Protein AF-A0A7S2L7N7-F1 (afdb_monomer)

Radius of gyration: 21.68 Å; Cα contacts (8 Å, |Δi|>4): 472; chains: 1; bounding box: 51×44×59 Å

Nearest PDB structures (foldseek):
  9gnb-assembly1_B  TM=9.227E-01  e=2.118E-04  synthetic construct
  7p3i-assembly1_B  TM=9.244E-01  e=2.007E-04  synthetic construct
  5y4e-assembly1_A  TM=9.187E-01  e=8.504E-04  Homo sapiens
  1oy3-assembly1_D  TM=7.770E-01  e=1.172E-03  Mus musculus
  2y1l-assembly1_F  TM=4.907E-01  e=1.536E-04  synthetic construct

Organism: NCBI:txid1333877

Mean predicted aligned error: 5.41 Å

Solvent-accessible surface area (backbone atoms only — not comparable to full-atom values): 13594 Å² total; per-residue (Å²): 135,90,62,39,23,33,28,21,36,39,31,40,33,35,36,30,67,54,71,97,66,58,65,67,61,55,53,46,31,71,67,40,57,51,37,50,32,45,15,49,23,52,28,36,35,73,68,50,69,40,88,52,57,39,89,46,52,39,72,53,58,98,56,50,45,78,77,46,77,47,68,63,80,58,84,93,56,42,40,36,37,38,33,33,37,49,36,34,37,34,80,40,96,45,48,68,61,30,53,48,47,32,50,40,45,63,76,40,40,71,63,37,47,56,47,26,34,53,44,36,38,59,73,32,64,94,79,45,79,53,43,55,79,44,69,45,71,66,86,30,41,43,38,66,33,44,58,54,51,50,40,49,49,38,31,53,21,16,56,68,46,34,49,68,58,36,56,51,43,50,75,72,65,46,62,60,65,45,60,43,42,62,88,66,41,60,82,61,80,50,56,74,67,60,36,41,46,37,25,68,33,31,35,27,22,49,40,39,4,22,58,66,57,24,60,65,22,36,51,56,39,49,77,66,67,35,66,68,79,49,56,27,76,87,65,50,27,30,59,63,40,16,60,71,40,94,87,48,17,68,63,45,40,54,53,64,72,70,114

pLDDT: mean 91.45, std 8.08, range [35.56, 98.62]

Structure (mmCIF, N/CA/C/O backbone):
data_AF-A0A7S2L7N7-F1
#
_entry.id   AF-A0A7S2L7N7-F1
#
loop_
_atom_site.group_PDB
_atom_site.id
_atom_site.type_symbol
_atom_site.label_atom_id
_atom_site.label_alt_id
_atom_site.label_comp_id
_atom_site.label_asym_id
_atom_site.label_entity_id
_atom_site.label_seq_id
_atom_site.pdbx_PDB_ins_code
_atom_site.Cartn_x
_atom_site.Cartn_y
_atom_site.Cartn_z
_atom_site.occupancy
_atom_site.B_iso_or_equiv
_atom_site.auth_seq_id
_atom_site.auth_comp_id
_atom_site.auth_asym_id
_atom_site.auth_atom_id
_atom_site.pdbx_PDB_model_num
ATOM 1 N N . ARG A 1 1 ? -6.627 20.362 5.518 1.00 35.56 1 ARG A N 1
ATOM 2 C CA . ARG A 1 1 ? -7.684 19.865 4.604 1.00 35.56 1 ARG A CA 1
ATOM 3 C C . ARG A 1 1 ? -7.009 18.875 3.670 1.00 35.56 1 ARG A C 1
ATOM 5 O O . ARG A 1 1 ? -6.308 19.323 2.772 1.00 35.56 1 ARG A O 1
ATOM 12 N N . GLY A 1 2 ? -7.098 17.583 3.995 1.00 47.00 2 GLY A N 1
ATOM 13 C CA . GLY A 1 2 ? -6.484 16.498 3.226 1.00 47.00 2 GLY A CA 1
ATOM 14 C C . GLY A 1 2 ? -7.140 16.408 1.857 1.00 47.00 2 GLY A C 1
ATOM 15 O O . GLY A 1 2 ? -8.364 16.331 1.756 1.00 47.00 2 GLY A O 1
ATOM 16 N N . GLY A 1 3 ? -6.337 16.567 0.812 1.00 61.28 3 GLY A N 1
ATOM 17 C CA . GLY A 1 3 ? -6.750 16.285 -0.553 1.00 61.28 3 GLY A CA 1
ATOM 18 C C . GLY A 1 3 ? -6.370 14.849 -0.872 1.00 61.28 3 GLY A C 1
ATOM 19 O O . GLY A 1 3 ? -5.290 14.413 -0.484 1.00 61.28 3 GLY A O 1
ATOM 20 N N . PHE A 1 4 ? -7.243 14.145 -1.590 1.00 75.81 4 PHE A N 1
ATOM 21 C CA . PHE A 1 4 ? -6.934 12.842 -2.171 1.00 75.81 4 PHE A CA 1
ATOM 22 C C . PHE A 1 4 ? -5.556 12.873 -2.837 1.00 75.81 4 PHE A C 1
ATOM 24 O O . PHE A 1 4 ? -5.261 13.799 -3.595 1.00 75.81 4 PHE A O 1
ATOM 31 N N . HIS A 1 5 ? -4.734 11.861 -2.586 1.00 84.81 5 HIS A N 1
ATOM 32 C CA . HIS A 1 5 ? -3.455 11.681 -3.261 1.00 84.81 5 HIS A CA 1
ATOM 33 C C . HIS A 1 5 ? -3.322 10.229 -3.726 1.00 84.81 5 HIS A C 1
ATOM 35 O O . HIS A 1 5 ? -3.410 9.319 -2.902 1.00 84.81 5 HIS A O 1
ATOM 41 N N . PRO A 1 6 ? -3.097 9.969 -5.026 1.00 92.31 6 PRO A N 1
ATOM 42 C CA . PRO A 1 6 ? -2.756 8.630 -5.472 1.00 92.31 6 PRO A CA 1
ATOM 43 C C . PRO A 1 6 ? -1.527 8.078 -4.742 1.00 92.31 6 PRO A C 1
ATOM 45 O O . PRO A 1 6 ? -0.515 8.773 -4.600 1.00 92.31 6 PRO A O 1
ATOM 48 N N . LEU A 1 7 ? -1.621 6.823 -4.320 1.00 92.81 7 LEU A N 1
ATOM 49 C CA . LEU A 1 7 ? -0.555 6.062 -3.673 1.00 92.81 7 LEU A CA 1
ATOM 50 C C . LEU A 1 7 ? -0.312 4.784 -4.476 1.00 92.81 7 LEU A C 1
ATOM 52 O O . LEU A 1 7 ? -1.269 4.097 -4.823 1.00 92.81 7 LEU A O 1
ATOM 56 N N . GLY A 1 8 ? 0.935 4.481 -4.815 1.00 92.75 8 GLY A N 1
ATOM 57 C CA . GLY A 1 8 ? 1.276 3.366 -5.692 1.00 92.75 8 GLY A CA 1
ATOM 58 C C . GLY A 1 8 ? 2.316 2.437 -5.091 1.00 92.75 8 GLY A C 1
ATOM 59 O O . GLY A 1 8 ? 3.329 2.896 -4.567 1.00 92.75 8 GLY A O 1
ATOM 60 N N . VAL A 1 9 ? 2.064 1.134 -5.218 1.00 93.81 9 VAL A N 1
ATOM 61 C CA . VAL A 1 9 ? 3.016 0.047 -4.964 1.00 93.81 9 VAL A CA 1
ATOM 62 C C . VAL A 1 9 ? 3.339 -0.593 -6.312 1.00 93.81 9 VAL A C 1
ATOM 64 O O . VAL A 1 9 ? 2.568 -1.396 -6.845 1.00 93.81 9 VAL A O 1
ATOM 67 N N . LEU A 1 10 ? 4.457 -0.182 -6.913 1.00 95.69 10 LEU A N 1
ATOM 68 C CA . LEU A 1 10 ? 4.875 -0.624 -8.243 1.00 95.69 10 LEU A CA 1
ATOM 69 C C . LEU A 1 10 ? 5.925 -1.728 -8.130 1.00 95.69 10 LEU A C 1
ATOM 71 O O . LEU A 1 10 ? 7.089 -1.464 -7.845 1.00 95.69 10 LEU A O 1
ATOM 75 N N . CYS A 1 11 ? 5.518 -2.965 -8.408 1.00 96.38 11 CYS A N 1
ATOM 76 C CA . CYS A 1 11 ? 6.422 -4.107 -8.492 1.00 96.38 11 CYS A CA 1
ATOM 77 C C . CYS A 1 11 ? 6.746 -4.413 -9.958 1.00 96.38 11 CYS A C 1
ATOM 79 O O . CYS A 1 11 ? 5.843 -4.641 -10.767 1.00 96.38 11 CYS A O 1
ATOM 81 N N . ILE A 1 12 ? 8.029 -4.438 -10.299 1.00 97.88 12 ILE A N 1
ATOM 82 C CA . ILE A 1 12 ? 8.528 -4.603 -11.664 1.00 97.88 12 ILE A CA 1
ATOM 83 C C . ILE A 1 12 ? 9.349 -5.882 -11.728 1.00 97.88 12 ILE A C 1
ATOM 85 O O . ILE A 1 12 ? 10.202 -6.124 -10.876 1.00 97.88 12 ILE A O 1
ATOM 89 N N . LYS A 1 13 ? 9.121 -6.678 -12.774 1.00 98.31 13 LYS A N 1
ATOM 90 C CA . LYS A 1 13 ? 9.971 -7.817 -13.108 1.00 98.31 13 LYS A CA 1
ATOM 91 C C . LYS A 1 13 ? 10.864 -7.460 -14.282 1.00 98.31 13 LYS A C 1
ATOM 93 O O . LYS A 1 13 ? 10.377 -7.072 -15.344 1.00 98.31 13 LYS A O 1
ATOM 98 N N . ALA A 1 14 ? 12.165 -7.630 -14.117 1.00 97.62 14 ALA A N 1
ATOM 99 C CA . ALA A 1 14 ? 13.157 -7.373 -15.148 1.00 97.62 14 ALA A CA 1
ATOM 100 C C . ALA A 1 14 ? 14.084 -8.571 -15.340 1.00 97.62 14 ALA A C 1
ATOM 102 O O . ALA A 1 14 ? 14.224 -9.426 -14.463 1.00 97.62 14 ALA A O 1
ATOM 103 N N . ARG A 1 15 ? 14.744 -8.611 -16.495 1.00 95.75 15 ARG A N 1
ATOM 104 C CA . ARG A 1 15 ? 15.864 -9.512 -16.749 1.00 95.75 15 ARG A CA 1
ATOM 105 C C . ARG A 1 15 ? 17.034 -8.792 -17.399 1.00 95.75 15 ARG A C 1
ATOM 107 O O . ARG A 1 15 ? 16.849 -7.839 -18.155 1.00 95.75 15 ARG A O 1
ATOM 114 N N . LEU A 1 16 ? 18.223 -9.317 -17.153 1.00 93.88 16 LEU A N 1
ATOM 115 C CA . LEU A 1 16 ? 19.484 -8.869 -17.725 1.00 93.88 16 LEU A CA 1
ATOM 116 C C . LEU A 1 16 ? 20.294 -10.111 -18.120 1.00 93.88 16 LEU A C 1
ATOM 118 O O . LEU A 1 16 ? 20.273 -11.102 -17.379 1.00 93.88 16 LEU A O 1
ATOM 122 N N . PRO A 1 17 ? 21.011 -10.099 -19.255 1.00 90.81 17 PRO A N 1
ATOM 123 C CA . PRO A 1 17 ? 22.003 -11.126 -19.527 1.00 90.81 17 PRO A CA 1
ATOM 124 C C . PRO A 1 17 ? 22.993 -11.240 -18.360 1.00 90.81 17 PRO A C 1
ATOM 126 O O . PRO A 1 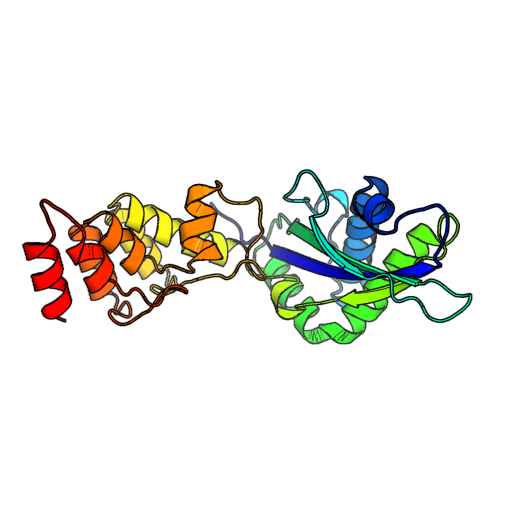17 ? 23.358 -10.251 -17.721 1.00 90.81 17 PRO A O 1
ATOM 129 N N . GLY A 1 18 ? 23.423 -12.457 -18.064 1.00 79.69 18 GLY A N 1
ATOM 130 C CA . GLY A 1 18 ? 24.486 -12.718 -17.106 1.00 79.69 18 GLY A CA 1
ATOM 131 C C . GLY A 1 18 ? 25.794 -12.069 -17.552 1.00 79.69 18 GLY A C 1
ATOM 132 O O . GLY A 1 18 ? 26.052 -11.899 -18.744 1.00 79.69 18 GLY A O 1
ATOM 133 N N . GLY A 1 19 ? 26.616 -11.677 -16.585 1.00 80.12 19 GLY A N 1
ATOM 134 C CA . GLY A 1 19 ? 27.851 -10.947 -16.833 1.00 80.12 19 GLY A CA 1
ATOM 135 C C . GLY A 1 19 ? 28.427 -10.384 -15.540 1.00 80.12 19 GLY A C 1
ATOM 136 O O . GLY A 1 19 ? 28.133 -10.878 -14.456 1.00 80.12 19 GLY A O 1
ATOM 137 N N . THR A 1 20 ? 29.246 -9.342 -15.652 1.00 76.88 20 THR A N 1
ATOM 138 C CA . THR A 1 20 ? 29.914 -8.708 -14.503 1.00 76.88 20 THR A CA 1
ATOM 139 C C . THR A 1 20 ? 28.997 -7.822 -13.660 1.00 76.88 20 THR A C 1
ATOM 141 O O . THR A 1 20 ? 29.326 -7.532 -12.515 1.00 76.88 20 THR A O 1
ATOM 144 N N . LEU A 1 21 ? 27.870 -7.372 -14.216 1.00 85.44 21 LEU A N 1
ATOM 145 C CA . LEU A 1 21 ? 26.933 -6.467 -13.553 1.00 85.44 21 LEU A CA 1
ATOM 146 C C . LEU A 1 21 ? 25.765 -7.249 -12.964 1.00 85.44 21 LEU A C 1
ATOM 148 O O . LEU A 1 21 ? 25.078 -7.972 -13.687 1.00 85.44 21 LEU A O 1
ATOM 152 N N . ALA A 1 22 ? 25.512 -7.057 -11.672 1.00 92.00 22 ALA A N 1
ATOM 153 C CA . ALA A 1 22 ? 24.350 -7.627 -11.011 1.00 92.00 22 ALA A CA 1
ATOM 154 C C . ALA A 1 22 ? 23.104 -6.770 -11.296 1.00 92.00 22 ALA A C 1
ATOM 156 O O . ALA A 1 22 ? 23.116 -5.554 -11.091 1.00 92.00 22 ALA A O 1
ATOM 157 N N . ILE A 1 23 ? 22.012 -7.391 -11.751 1.00 94.62 23 ILE A N 1
ATOM 158 C CA . ILE A 1 23 ? 20.757 -6.674 -12.056 1.00 94.62 23 ILE A CA 1
ATOM 159 C C . ILE A 1 23 ? 20.194 -5.932 -10.832 1.00 94.62 23 ILE A C 1
ATOM 161 O O . ILE A 1 23 ? 19.655 -4.838 -10.974 1.00 94.62 23 ILE A O 1
ATOM 165 N N . GLU A 1 24 ? 20.378 -6.482 -9.630 1.00 95.19 24 GLU A N 1
ATOM 166 C CA . GLU A 1 24 ? 19.942 -5.863 -8.373 1.00 95.19 24 GLU A CA 1
ATOM 167 C C . GLU A 1 24 ? 20.670 -4.541 -8.088 1.00 95.19 24 GLU A C 1
ATOM 169 O O . GLU A 1 24 ? 20.065 -3.600 -7.581 1.00 95.19 24 GLU A O 1
ATOM 174 N N . GLN A 1 25 ? 21.946 -4.423 -8.477 1.00 94.19 25 GLN A N 1
ATOM 175 C CA . GLN A 1 25 ? 22.718 -3.187 -8.320 1.00 94.19 25 GLN A CA 1
ATOM 176 C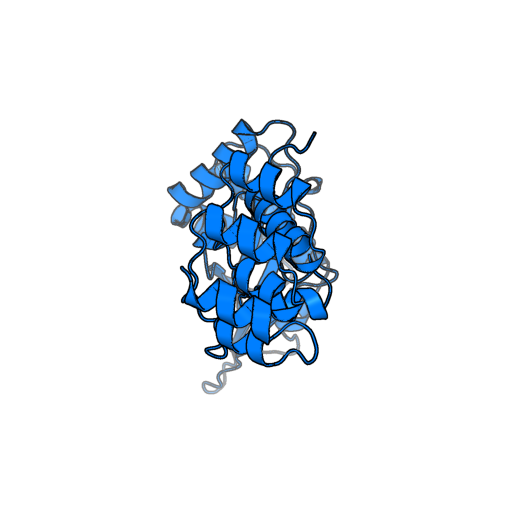 C . GLN A 1 25 ? 22.218 -2.107 -9.281 1.00 94.19 25 GLN A C 1
ATOM 178 O O . GLN A 1 25 ? 22.126 -0.939 -8.909 1.00 94.19 25 GLN A O 1
ATOM 183 N N . ILE A 1 26 ? 21.849 -2.500 -10.504 1.00 94.38 26 ILE A N 1
ATOM 184 C CA . ILE A 1 26 ? 21.228 -1.594 -11.478 1.00 94.38 26 ILE A CA 1
ATOM 185 C C . ILE A 1 26 ? 19.860 -1.132 -10.964 1.00 94.38 26 ILE A C 1
ATOM 187 O O . ILE A 1 26 ? 19.555 0.056 -11.038 1.00 94.38 26 ILE A O 1
ATOM 191 N N . ALA A 1 27 ? 19.056 -2.048 -10.416 1.00 95.75 27 ALA A N 1
ATOM 192 C CA . ALA A 1 27 ? 17.733 -1.742 -9.876 1.00 95.75 27 ALA A CA 1
ATOM 193 C C . ALA A 1 27 ? 17.782 -0.785 -8.671 1.00 95.75 27 ALA A C 1
ATOM 195 O O . ALA A 1 27 ? 16.949 0.114 -8.585 1.00 95.75 27 ALA A O 1
ATOM 196 N N . ARG A 1 28 ? 18.774 -0.920 -7.779 1.00 95.56 28 ARG A N 1
ATOM 197 C CA . ARG A 1 28 ? 18.966 -0.021 -6.623 1.00 95.56 28 ARG A CA 1
ATOM 198 C C . ARG A 1 28 ? 19.497 1.369 -6.987 1.00 95.56 28 ARG A C 1
ATOM 200 O O . ARG A 1 28 ? 19.370 2.292 -6.188 1.00 95.56 28 ARG A O 1
ATOM 207 N N . GLY A 1 29 ? 20.090 1.536 -8.169 1.00 93.38 29 GLY A N 1
ATOM 208 C CA . GLY A 1 29 ? 20.744 2.784 -8.561 1.00 93.38 29 GLY A CA 1
ATOM 209 C C . GLY A 1 29 ? 19.788 3.975 -8.720 1.00 93.38 29 GLY A C 1
ATOM 210 O O . GLY A 1 29 ? 18.664 3.836 -9.199 1.00 93.38 29 GLY A O 1
ATOM 211 N N . GLU A 1 30 ? 20.271 5.185 -8.418 1.00 93.44 30 GLU A N 1
ATOM 212 C CA . GLU A 1 30 ? 19.507 6.443 -8.560 1.00 93.44 30 GLU A CA 1
ATOM 213 C C . GLU A 1 30 ? 18.921 6.648 -9.962 1.00 93.44 30 GLU A C 1
ATOM 215 O O . GLU A 1 30 ? 17.808 7.152 -10.125 1.00 93.44 30 GLU A O 1
ATOM 220 N N . TYR A 1 31 ? 19.648 6.211 -10.994 1.00 95.12 31 TYR A N 1
ATOM 221 C CA . TYR A 1 31 ? 19.173 6.310 -12.369 1.00 95.12 31 TYR A CA 1
ATOM 222 C C . TYR A 1 31 ? 17.906 5.474 -12.612 1.00 95.12 31 TYR A C 1
ATOM 224 O O . TYR A 1 31 ? 17.035 5.906 -13.364 1.00 95.12 31 TYR A O 1
ATOM 232 N N . MET A 1 32 ? 17.749 4.326 -11.937 1.00 96.06 32 MET A N 1
ATOM 233 C CA . MET A 1 32 ? 16.529 3.517 -12.012 1.00 96.06 32 MET A CA 1
ATOM 234 C C . MET A 1 32 ? 15.326 4.265 -11.446 1.00 96.06 32 MET A C 1
ATOM 236 O O . MET A 1 32 ? 14.282 4.305 -12.091 1.00 96.06 32 MET A O 1
ATOM 240 N N . LYS A 1 33 ? 15.475 4.920 -10.290 1.00 95.44 33 LYS A N 1
ATOM 241 C CA . LYS A 1 33 ? 14.399 5.719 -9.683 1.00 95.44 33 LYS A CA 1
ATOM 242 C C . LYS A 1 33 ? 13.934 6.826 -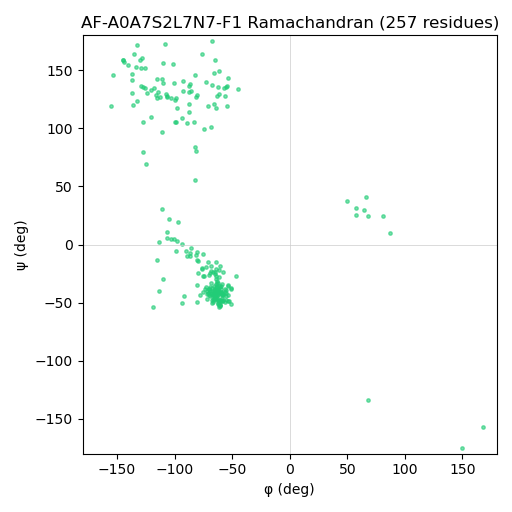10.623 1.00 95.44 33 LYS A C 1
ATOM 244 O O . LYS A 1 33 ? 12.738 6.967 -10.873 1.00 95.44 33 LYS A O 1
ATOM 249 N N . TRP A 1 34 ? 14.884 7.575 -11.186 1.00 96.31 34 TRP A N 1
ATOM 250 C CA . TRP A 1 34 ? 14.585 8.612 -12.172 1.00 96.31 34 TRP A CA 1
ATOM 251 C C . TRP A 1 34 ? 13.879 8.031 -13.405 1.00 96.31 34 TRP A C 1
ATOM 253 O O . TRP A 1 34 ? 12.837 8.542 -13.814 1.00 96.31 34 TRP A O 1
ATOM 263 N N . ALA A 1 35 ? 14.393 6.928 -13.956 1.00 97.56 35 ALA A N 1
ATOM 264 C CA . ALA A 1 35 ? 13.836 6.293 -15.146 1.00 97.56 35 ALA A CA 1
ATOM 265 C C . ALA A 1 35 ? 12.402 5.780 -14.922 1.00 97.56 35 ALA A C 1
ATOM 267 O O . ALA A 1 35 ? 11.553 5.950 -15.798 1.00 97.56 35 ALA A O 1
ATOM 268 N N . ILE A 1 36 ? 12.109 5.208 -13.746 1.00 98.00 36 ILE A N 1
ATOM 269 C CA . ILE A 1 36 ? 10.757 4.782 -13.345 1.00 98.00 36 ILE A CA 1
ATOM 270 C C . ILE A 1 36 ? 9.811 5.979 -13.314 1.00 98.00 36 ILE A C 1
ATOM 272 O O . ILE A 1 36 ? 8.721 5.924 -13.884 1.00 98.00 36 ILE A O 1
ATOM 276 N N . VAL A 1 37 ? 10.229 7.070 -12.677 1.00 97.75 37 VAL A N 1
ATOM 277 C CA . VAL A 1 37 ? 9.418 8.280 -12.524 1.00 97.75 37 VAL A CA 1
ATOM 278 C C . VAL A 1 37 ? 9.129 8.946 -13.876 1.00 97.75 37 VAL A C 1
ATOM 280 O O . VAL A 1 37 ? 7.989 9.341 -14.132 1.00 97.75 37 VAL A O 1
ATOM 283 N N . GLU A 1 38 ? 10.107 9.007 -14.783 1.00 98.19 38 GLU A N 1
ATOM 284 C CA . GLU A 1 38 ? 9.876 9.475 -16.156 1.00 98.19 38 GLU A CA 1
ATOM 285 C C . GLU A 1 38 ? 8.935 8.544 -16.932 1.00 98.19 38 GLU A C 1
ATOM 287 O O . GLU A 1 38 ? 7.980 9.007 -17.558 1.00 98.19 38 GLU A O 1
ATOM 292 N N . ALA A 1 39 ? 9.142 7.226 -16.855 1.00 98.38 39 ALA A N 1
ATOM 293 C CA . ALA A 1 39 ? 8.291 6.255 -17.537 1.00 98.38 39 ALA A CA 1
ATOM 294 C C . ALA A 1 39 ? 6.834 6.305 -17.038 1.00 98.38 39 ALA A C 1
ATOM 296 O O . ALA A 1 39 ? 5.909 6.241 -17.853 1.00 98.38 39 ALA A O 1
ATOM 297 N N . LEU A 1 40 ? 6.610 6.472 -15.729 1.00 98.19 40 LEU A N 1
ATOM 298 C CA . LEU A 1 40 ? 5.279 6.669 -15.143 1.00 98.19 40 LEU A CA 1
ATOM 299 C C . LEU A 1 40 ? 4.619 7.949 -15.670 1.00 98.19 40 LEU A C 1
ATOM 301 O O . LEU A 1 40 ? 3.501 7.899 -16.179 1.00 98.19 40 LEU A O 1
ATOM 305 N N . SER A 1 41 ? 5.325 9.079 -15.590 1.00 97.81 41 SER A N 1
ATOM 306 C CA . SER A 1 41 ? 4.878 10.394 -16.074 1.00 97.81 41 SER A CA 1
ATOM 307 C C . SER A 1 41 ? 4.428 10.346 -17.541 1.00 97.81 41 SER A C 1
ATOM 309 O O . SER A 1 41 ? 3.317 10.771 -17.884 1.00 97.81 41 SER A O 1
ATOM 311 N N . GLU A 1 42 ? 5.244 9.744 -18.409 1.00 98.19 42 GLU A N 1
ATOM 312 C CA . GLU A 1 42 ? 4.911 9.574 -19.820 1.00 98.19 42 GLU A CA 1
ATOM 313 C C . GLU A 1 42 ? 3.695 8.656 -20.041 1.00 98.19 42 GLU A C 1
ATOM 315 O O . GLU A 1 42 ? 2.817 8.979 -20.850 1.00 98.19 42 GLU A O 1
ATOM 320 N N . SER A 1 43 ? 3.619 7.540 -19.310 1.00 98.25 43 SER A N 1
ATOM 321 C CA . SER A 1 43 ? 2.544 6.546 -19.452 1.00 98.25 43 SER A CA 1
ATOM 322 C C . SER A 1 43 ? 1.202 7.087 -18.960 1.00 98.25 43 SER A C 1
ATOM 324 O O . SER A 1 43 ? 0.181 6.919 -19.630 1.00 98.25 43 SER A O 1
ATOM 326 N N . PHE A 1 44 ? 1.184 7.831 -17.849 1.00 97.25 44 PHE A N 1
ATOM 327 C CA . PHE A 1 44 ? -0.013 8.535 -17.381 1.00 97.25 44 PHE A CA 1
ATOM 328 C C . PHE A 1 44 ? -0.532 9.519 -18.435 1.00 97.25 44 PHE A C 1
ATOM 330 O O . PHE A 1 44 ? -1.732 9.553 -18.723 1.00 97.25 44 PHE A O 1
ATOM 337 N N . MET A 1 45 ? 0.364 10.261 -19.090 1.00 97.25 45 MET A N 1
ATOM 338 C CA . MET A 1 45 ? -0.033 11.192 -20.142 1.00 97.25 45 MET A CA 1
ATOM 339 C C . MET A 1 45 ? -0.545 10.472 -21.400 1.00 97.25 45 MET A C 1
ATOM 341 O O . MET A 1 45 ? -1.557 10.878 -21.977 1.00 97.25 45 MET A O 1
ATOM 345 N N . ARG A 1 46 ? 0.128 9.412 -21.863 1.00 97.94 46 ARG A N 1
ATOM 346 C CA . ARG A 1 46 ? -0.249 8.724 -23.110 1.00 97.94 46 ARG A CA 1
ATOM 347 C C . ARG A 1 46 ? -1.485 7.850 -22.959 1.00 97.94 46 ARG A C 1
ATOM 349 O O . ARG A 1 46 ? -2.326 7.880 -23.861 1.00 97.94 46 ARG A O 1
ATOM 356 N N . ILE A 1 47 ? -1.605 7.129 -21.850 1.00 97.81 47 ILE A N 1
ATOM 357 C CA . ILE A 1 47 ? -2.657 6.133 -21.627 1.00 97.81 47 ILE A CA 1
ATOM 358 C C . ILE A 1 47 ? -3.845 6.748 -20.893 1.00 97.81 47 ILE A C 1
ATOM 360 O O . ILE A 1 47 ? -4.968 6.677 -21.382 1.00 97.81 47 ILE A O 1
ATOM 364 N N . CYS A 1 48 ? -3.605 7.442 -19.778 1.00 95.25 48 CYS A N 1
ATOM 365 C CA . CYS A 1 48 ? -4.685 8.018 -18.967 1.00 95.25 48 CYS A CA 1
ATOM 366 C C . CYS A 1 48 ? -5.114 9.416 -19.430 1.00 95.25 48 CYS A C 1
ATOM 368 O O . CYS A 1 48 ? -6.117 9.932 -18.947 1.00 95.25 48 CYS A O 1
ATOM 370 N N . LYS A 1 49 ? -4.358 10.045 -20.345 1.00 96.31 49 LYS A N 1
ATOM 371 C CA . LYS A 1 49 ? -4.560 11.435 -20.800 1.00 96.31 49 LYS A CA 1
ATOM 372 C C . LYS A 1 49 ? -4.515 12.461 -19.663 1.00 96.31 49 LYS A C 1
ATOM 374 O O . LYS A 1 49 ? -5.067 13.552 -19.789 1.00 96.31 49 LYS A O 1
ATOM 379 N N . ILE A 1 50 ? -3.822 12.128 -18.573 1.00 94.50 50 ILE A N 1
ATOM 380 C CA . ILE A 1 50 ? -3.668 12.983 -17.396 1.00 94.50 50 ILE A CA 1
ATOM 381 C C . ILE A 1 50 ? -2.199 13.355 -17.261 1.00 94.50 50 ILE A C 1
ATOM 383 O O . ILE A 1 50 ? -1.315 12.502 -17.225 1.00 94.50 50 ILE A O 1
ATOM 387 N N . ARG A 1 51 ? -1.938 14.660 -17.188 1.00 94.44 51 ARG A N 1
ATOM 388 C CA . ARG A 1 51 ? -0.583 15.183 -17.062 1.00 94.44 51 ARG A CA 1
ATOM 389 C C . ARG A 1 51 ? -0.138 15.146 -15.603 1.00 94.44 51 ARG A C 1
ATOM 391 O O . ARG A 1 51 ? -0.520 16.013 -14.824 1.00 94.44 51 ARG A O 1
ATOM 398 N N . VAL A 1 52 ? 0.740 14.205 -15.284 1.00 94.44 52 VAL A N 1
ATOM 399 C CA . VAL A 1 52 ? 1.522 14.175 -14.041 1.00 94.44 52 VAL A CA 1
ATOM 400 C C . VAL A 1 52 ? 2.957 14.532 -14.406 1.00 94.44 52 VAL A C 1
ATOM 402 O O . VAL A 1 52 ? 3.478 13.980 -15.368 1.00 94.44 52 VAL A O 1
ATOM 405 N N . LYS A 1 53 ? 3.596 15.491 -13.725 1.00 94.94 53 LYS A N 1
ATOM 406 C CA . LYS A 1 53 ? 5.017 15.770 -13.993 1.00 94.94 53 LYS A CA 1
ATOM 407 C C . LYS A 1 53 ? 5.862 14.767 -13.221 1.00 94.94 53 LYS A C 1
ATOM 409 O O . LYS A 1 53 ? 5.542 14.455 -12.083 1.00 94.94 53 LYS A O 1
ATOM 414 N N . SER A 1 54 ? 6.994 14.371 -13.786 1.00 95.62 54 SER A N 1
ATOM 415 C CA . SER A 1 54 ? 7.930 13.426 -13.170 1.00 95.62 54 SER A CA 1
ATOM 416 C C . SER A 1 54 ? 8.336 13.878 -11.753 1.00 95.62 54 SER A C 1
ATOM 418 O O . SER A 1 54 ? 8.213 13.121 -10.803 1.00 95.62 54 SER A O 1
ATOM 420 N N . ARG A 1 55 ? 8.638 15.171 -11.552 1.00 94.94 55 ARG A N 1
ATOM 421 C CA . ARG A 1 55 ? 8.923 15.754 -10.217 1.00 94.94 55 ARG A CA 1
ATOM 422 C C . ARG A 1 55 ? 7.790 15.669 -9.182 1.00 94.94 55 ARG A C 1
ATOM 424 O O . ARG A 1 55 ? 8.049 15.890 -8.006 1.00 94.94 55 ARG A O 1
ATOM 431 N N . ASP A 1 56 ? 6.554 15.444 -9.622 1.00 94.25 56 ASP A N 1
ATOM 432 C CA . ASP A 1 56 ? 5.395 15.323 -8.737 1.00 94.25 56 ASP A CA 1
ATOM 433 C C . ASP A 1 56 ? 5.204 13.854 -8.300 1.00 94.25 56 ASP A C 1
ATOM 435 O O . ASP A 1 56 ? 4.423 13.580 -7.401 1.00 94.25 56 ASP A O 1
ATOM 439 N N . ILE A 1 57 ? 5.920 12.892 -8.891 1.00 95.88 57 ILE A N 1
ATOM 440 C CA . ILE A 1 57 ? 5.906 11.491 -8.459 1.00 95.88 57 ILE A CA 1
ATOM 441 C C . ILE A 1 57 ? 6.991 11.323 -7.397 1.00 95.88 57 ILE A C 1
ATOM 443 O O . ILE A 1 57 ? 8.184 11.312 -7.698 1.00 95.88 57 ILE A O 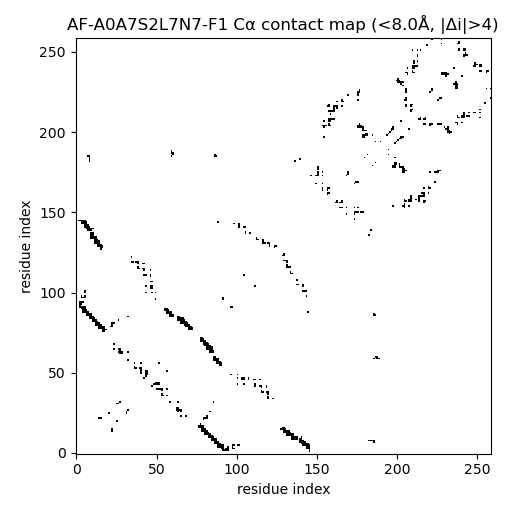1
ATOM 447 N N . LEU A 1 58 ? 6.568 11.232 -6.140 1.00 93.88 58 LEU A N 1
ATOM 448 C CA . LEU A 1 58 ? 7.464 11.232 -4.990 1.00 93.88 58 LEU A CA 1
ATOM 449 C C . LEU A 1 58 ? 7.716 9.800 -4.530 1.00 93.88 58 LEU A C 1
ATOM 451 O O . LEU A 1 58 ? 6.780 9.122 -4.107 1.00 93.88 58 LEU A O 1
ATOM 455 N N . PHE A 1 59 ? 8.972 9.367 -4.601 1.00 93.56 59 PHE A N 1
ATOM 456 C CA . PHE A 1 59 ? 9.407 8.076 -4.080 1.00 93.56 59 PHE A CA 1
ATOM 457 C C . PHE A 1 59 ? 9.315 8.059 -2.546 1.00 93.56 59 PHE A C 1
ATOM 459 O O . PHE A 1 59 ? 9.647 9.051 -1.898 1.00 93.56 59 PHE A O 1
ATOM 466 N N . LEU A 1 60 ? 8.818 6.959 -1.980 1.00 90.69 60 LEU A N 1
ATOM 467 C CA . LEU A 1 60 ? 8.523 6.823 -0.548 1.00 90.69 60 LEU A CA 1
ATOM 468 C C . LEU A 1 60 ? 9.593 6.058 0.236 1.00 90.69 60 LEU A C 1
ATOM 470 O O . LEU A 1 60 ? 9.393 5.809 1.417 1.00 90.69 60 LEU A O 1
ATOM 474 N N . ALA A 1 61 ? 10.708 5.687 -0.390 1.00 85.44 61 ALA A N 1
ATOM 475 C CA . ALA A 1 61 ? 11.805 4.978 0.260 1.00 85.44 61 ALA A CA 1
ATOM 476 C C . ALA A 1 61 ? 13.163 5.580 -0.123 1.00 85.44 61 ALA A C 1
ATOM 478 O O . ALA A 1 61 ? 13.282 6.311 -1.108 1.00 85.44 61 ALA A O 1
ATOM 479 N N . ASP A 1 62 ? 14.201 5.243 0.638 1.00 83.31 62 ASP A N 1
ATOM 480 C CA . ASP A 1 62 ? 15.569 5.665 0.326 1.00 83.31 62 ASP A CA 1
ATOM 481 C C . ASP A 1 62 ? 16.166 4.872 -0.834 1.00 83.31 62 ASP A C 1
ATOM 483 O O . ASP A 1 62 ? 17.007 5.390 -1.557 1.00 83.31 62 ASP A O 1
ATOM 487 N N . GLU A 1 63 ? 15.721 3.637 -1.066 1.00 86.31 63 GLU A N 1
ATOM 488 C CA . GLU A 1 63 ? 16.163 2.769 -2.158 1.00 86.31 63 GLU A CA 1
ATOM 489 C C . GLU A 1 63 ? 15.008 1.929 -2.694 1.00 86.31 63 GLU A C 1
ATOM 491 O O . GLU A 1 63 ? 14.027 1.674 -1.999 1.00 86.31 63 GLU A O 1
ATOM 496 N N . VAL A 1 64 ? 15.152 1.471 -3.938 1.00 92.19 64 VAL A N 1
ATOM 497 C CA . VAL A 1 64 ? 14.288 0.431 -4.503 1.00 92.19 64 VAL A CA 1
ATOM 498 C C . VAL A 1 64 ? 14.452 -0.847 -3.679 1.00 92.19 64 VAL A C 1
ATOM 500 O O . VAL A 1 64 ? 15.571 -1.315 -3.459 1.00 92.19 64 VAL A O 1
ATOM 503 N N . GLU A 1 65 ? 13.339 -1.436 -3.250 1.00 93.38 65 GLU A N 1
ATOM 504 C CA . GLU A 1 65 ? 13.353 -2.697 -2.514 1.00 93.38 65 GLU A CA 1
ATOM 505 C C . GLU A 1 65 ? 13.484 -3.865 -3.499 1.00 93.38 65 GLU A C 1
ATOM 507 O O . GLU A 1 65 ? 12.718 -3.980 -4.455 1.00 93.38 65 GLU A O 1
ATOM 512 N N . ILE A 1 66 ? 14.462 -4.743 -3.277 1.00 95.81 66 ILE A N 1
ATOM 513 C CA . ILE A 1 66 ? 14.624 -5.970 -4.061 1.00 95.81 66 ILE A CA 1
ATOM 514 C C . ILE A 1 66 ? 13.781 -7.061 -3.408 1.00 95.81 66 ILE A C 1
ATOM 516 O O . ILE A 1 66 ? 13.992 -7.380 -2.241 1.00 95.81 66 ILE A O 1
ATOM 520 N N . LEU A 1 67 ? 12.837 -7.616 -4.165 1.00 94.69 67 LEU A N 1
ATOM 521 C CA . LEU A 1 67 ? 11.902 -8.636 -3.696 1.00 94.69 67 LEU A CA 1
ATOM 522 C C . LEU A 1 67 ? 12.433 -10.047 -3.944 1.00 94.69 67 LEU A C 1
ATOM 524 O O . LEU A 1 67 ? 12.325 -10.911 -3.079 1.00 94.69 67 LEU A O 1
ATOM 528 N N . ASP A 1 68 ? 12.985 -10.279 -5.134 1.00 96.56 68 ASP A N 1
ATOM 529 C CA . ASP A 1 68 ? 13.515 -11.579 -5.537 1.00 96.56 68 ASP A CA 1
ATOM 530 C C . ASP A 1 68 ? 14.612 -11.414 -6.594 1.00 96.56 68 ASP A C 1
ATOM 532 O O . ASP A 1 68 ? 14.553 -10.519 -7.447 1.00 96.56 68 ASP A O 1
ATOM 536 N N . VAL A 1 69 ? 15.607 -12.300 -6.554 1.00 95.62 69 VAL A N 1
ATOM 537 C CA . VAL A 1 69 ? 16.667 -12.395 -7.561 1.00 95.62 69 VAL A CA 1
ATOM 538 C C . VAL A 1 69 ? 16.895 -13.858 -7.897 1.00 95.62 69 VAL A C 1
ATOM 540 O O . VAL A 1 69 ? 17.285 -14.660 -7.052 1.00 95.62 69 VAL A O 1
ATOM 543 N N . GLN A 1 70 ? 16.707 -14.197 -9.170 1.00 93.31 70 GLN A N 1
ATOM 544 C CA . GLN A 1 70 ? 16.897 -15.554 -9.669 1.00 93.31 70 GLN A CA 1
ATOM 545 C C . GLN A 1 70 ? 17.963 -15.567 -10.754 1.00 93.31 70 GLN A C 1
ATOM 547 O O . GLN A 1 70 ? 17.924 -14.778 -11.699 1.00 93.31 70 GLN A O 1
ATOM 552 N N . MET A 1 71 ? 18.898 -16.507 -10.649 1.00 89.25 71 MET A N 1
ATOM 553 C CA . MET A 1 71 ? 19.962 -16.704 -11.634 1.00 89.25 71 MET A CA 1
ATOM 554 C C . MET A 1 71 ? 19.959 -18.153 -12.129 1.00 89.25 71 MET A C 1
ATOM 556 O O . MET A 1 71 ? 20.844 -18.932 -11.768 1.00 89.25 71 MET A O 1
ATOM 560 N N . PRO A 1 72 ? 18.938 -18.569 -12.902 1.00 85.25 72 PRO A N 1
ATOM 561 C CA . PRO A 1 72 ? 18.889 -19.924 -13.422 1.00 85.25 72 PRO A CA 1
ATOM 562 C C . PRO A 1 72 ? 20.079 -20.167 -14.355 1.00 85.25 72 PRO A C 1
ATOM 564 O O . PRO A 1 72 ? 20.322 -19.419 -15.304 1.00 85.25 72 PRO A O 1
ATOM 567 N N . PHE A 1 73 ? 20.815 -21.240 -14.085 1.00 77.06 73 PHE A N 1
ATOM 568 C CA . PHE A 1 73 ? 21.914 -21.684 -14.928 1.00 77.06 73 PHE A CA 1
ATOM 569 C C . PHE A 1 73 ? 21.377 -22.613 -16.023 1.00 77.06 73 PHE A C 1
ATOM 571 O O . PHE A 1 73 ? 20.898 -23.708 -15.723 1.00 77.06 73 PHE A O 1
ATOM 578 N N . LEU A 1 74 ? 21.451 -22.190 -17.291 1.00 64.62 74 LEU A N 1
ATOM 579 C CA . LEU A 1 74 ? 21.060 -23.009 -18.444 1.00 64.62 74 LEU A CA 1
ATOM 580 C C . LEU A 1 74 ? 22.195 -23.060 -19.481 1.00 64.62 74 LEU A C 1
ATOM 582 O O . LEU A 1 74 ? 22.189 -22.349 -20.485 1.00 64.62 74 LEU A O 1
ATOM 586 N N . GLY A 1 75 ? 23.190 -23.913 -19.230 1.00 71.75 75 GLY A N 1
ATOM 587 C CA . GLY A 1 75 ? 24.361 -24.040 -20.102 1.00 71.75 75 GLY A CA 1
ATOM 588 C C . GLY A 1 75 ? 25.246 -22.790 -20.061 1.00 71.75 75 GLY A C 1
ATOM 589 O O . GLY A 1 75 ? 25.542 -22.281 -18.987 1.00 71.75 75 GLY A O 1
ATOM 590 N N . GLU A 1 76 ? 25.680 -22.288 -21.220 1.00 69.12 76 GLU A N 1
ATOM 591 C CA . GLU A 1 76 ? 26.591 -21.130 -21.304 1.00 69.12 76 GLU A CA 1
ATOM 592 C C . GLU A 1 76 ? 25.891 -19.770 -21.128 1.00 69.12 76 GLU A C 1
ATOM 594 O O . GLU A 1 76 ? 26.548 -18.754 -20.901 1.00 69.12 76 GLU A O 1
ATOM 599 N N . HIS A 1 77 ? 24.558 -19.728 -21.214 1.00 66.12 77 HIS A N 1
ATOM 600 C CA . HIS A 1 77 ? 23.786 -18.496 -21.076 1.00 66.12 77 HIS A CA 1
ATOM 601 C C . HIS A 1 77 ? 23.222 -18.368 -19.665 1.00 66.12 77 HIS A C 1
ATOM 603 O O . HIS A 1 77 ? 22.237 -19.011 -19.302 1.00 66.12 77 HIS A O 1
ATOM 609 N N . VAL A 1 78 ? 23.828 -17.486 -18.876 1.00 81.81 78 VAL A N 1
ATOM 610 C CA . VAL A 1 78 ? 23.283 -17.079 -17.582 1.00 81.81 78 VAL A CA 1
ATOM 611 C C . VAL A 1 78 ? 22.306 -15.933 -17.823 1.00 81.81 78 VAL A C 1
ATOM 613 O O . VAL A 1 78 ? 22.626 -14.992 -18.544 1.00 81.81 78 VAL A O 1
ATOM 616 N N . TRP A 1 79 ? 21.115 -16.003 -17.236 1.00 89.69 79 TRP A N 1
ATOM 617 C CA . TRP A 1 79 ? 20.188 -14.874 -17.151 1.00 89.69 79 TRP A CA 1
ATOM 618 C C . TRP A 1 79 ? 20.005 -14.503 -15.690 1.00 89.69 79 TRP A C 1
ATOM 620 O O . TRP A 1 79 ? 19.939 -15.379 -14.833 1.00 89.69 79 TRP A O 1
ATOM 630 N N . GLN A 1 80 ? 19.894 -13.209 -15.425 1.00 93.69 80 GLN A N 1
ATOM 631 C CA . GLN A 1 80 ? 19.510 -12.694 -14.121 1.00 93.69 80 GLN A CA 1
ATOM 632 C C . GLN A 1 80 ? 18.085 -12.169 -14.228 1.00 93.69 80 GLN A C 1
ATOM 634 O O . GLN A 1 80 ? 17.794 -11.365 -15.114 1.00 93.69 80 GLN A O 1
ATOM 639 N N . PHE A 1 81 ? 17.211 -12.614 -13.337 1.00 96.06 81 PHE A N 1
ATOM 640 C CA . PHE A 1 81 ? 15.864 -12.093 -13.162 1.00 96.06 81 PHE A CA 1
ATOM 641 C C . PHE A 1 81 ? 15.811 -11.355 -11.835 1.00 96.06 81 PHE A C 1
ATOM 643 O O . PHE A 1 81 ? 16.372 -11.825 -10.849 1.00 96.06 81 PHE A O 1
ATOM 650 N N . CYS A 1 82 ? 15.140 -10.213 -11.820 1.00 97.38 82 CYS A N 1
ATOM 651 C CA . CYS A 1 82 ? 14.966 -9.414 -10.620 1.00 97.38 82 CYS A CA 1
ATOM 652 C C . CYS A 1 82 ? 13.532 -8.922 -10.537 1.00 97.38 82 CYS A C 1
ATOM 654 O O . CYS A 1 82 ? 12.996 -8.381 -11.509 1.00 97.38 82 CYS A O 1
ATOM 656 N N . GLU A 1 83 ? 12.931 -9.121 -9.375 1.00 97.94 83 GLU A N 1
ATOM 657 C CA . GLU A 1 83 ? 11.677 -8.505 -8.979 1.00 97.94 83 GLU A CA 1
ATOM 658 C C . GLU A 1 83 ? 12.006 -7.432 -7.953 1.00 97.94 83 GLU A C 1
ATOM 660 O O . GLU A 1 83 ? 12.710 -7.687 -6.975 1.00 97.94 83 GLU A O 1
ATOM 665 N N . PHE A 1 84 ? 11.539 -6.215 -8.192 1.00 96.81 84 PHE A N 1
ATOM 666 C CA . PHE A 1 84 ? 11.844 -5.084 -7.330 1.00 96.81 84 PHE A CA 1
ATOM 667 C C . PHE A 1 84 ? 10.666 -4.123 -7.239 1.00 96.81 84 PHE A C 1
ATOM 669 O O . PHE A 1 84 ? 9.774 -4.120 -8.092 1.00 96.81 84 PHE A O 1
ATOM 676 N N . ARG A 1 85 ? 10.652 -3.325 -6.177 1.00 95.19 85 ARG A N 1
ATOM 677 C CA . ARG A 1 85 ? 9.507 -2.542 -5.739 1.00 95.19 85 ARG A CA 1
ATOM 678 C C . ARG A 1 85 ? 9.850 -1.066 -5.601 1.00 95.19 85 ARG A C 1
ATOM 680 O O . ARG A 1 85 ? 10.862 -0.688 -5.013 1.00 95.19 85 ARG A O 1
ATOM 687 N N . PHE A 1 86 ? 8.954 -0.244 -6.131 1.00 95.31 86 PHE A N 1
ATOM 688 C CA . PHE A 1 86 ? 9.011 1.205 -6.102 1.00 95.31 86 PHE A CA 1
ATOM 689 C C . PHE A 1 86 ? 7.697 1.762 -5.543 1.00 95.31 86 PHE A C 1
ATOM 691 O O . PHE A 1 86 ? 6.675 1.774 -6.227 1.00 95.31 86 PHE A O 1
ATOM 698 N N . ASP A 1 87 ? 7.719 2.231 -4.300 1.00 94.69 87 ASP A N 1
ATOM 699 C CA . ASP A 1 87 ? 6.549 2.834 -3.663 1.00 94.69 87 ASP A CA 1
ATOM 700 C C . ASP A 1 87 ? 6.541 4.345 -3.858 1.00 94.69 87 ASP A C 1
ATOM 702 O O . ASP A 1 87 ? 7.546 5.011 -3.616 1.00 94.69 87 ASP A O 1
ATOM 706 N N . PHE A 1 88 ? 5.415 4.914 -4.272 1.00 94.38 88 PHE A N 1
ATOM 707 C CA . PHE A 1 88 ? 5.340 6.338 -4.583 1.00 94.38 88 PHE A CA 1
ATOM 708 C C . PHE A 1 88 ? 3.999 6.958 -4.217 1.00 94.38 88 PHE A C 1
ATOM 710 O O . PHE A 1 88 ? 2.974 6.286 -4.137 1.00 94.38 88 PHE A O 1
ATOM 717 N N . ARG A 1 89 ? 3.994 8.281 -4.061 1.00 93.94 89 ARG A N 1
ATOM 718 C CA . ARG A 1 89 ? 2.772 9.085 -3.965 1.00 93.94 89 ARG A CA 1
ATOM 719 C C . ARG A 1 89 ? 2.771 10.198 -4.998 1.00 93.94 89 ARG A C 1
ATOM 721 O O . ARG A 1 89 ? 3.825 10.715 -5.366 1.00 93.94 89 ARG A O 1
ATOM 728 N N . ILE A 1 90 ? 1.579 10.602 -5.417 1.00 94.06 90 ILE A N 1
ATOM 729 C CA . ILE A 1 90 ? 1.382 11.723 -6.335 1.00 94.06 90 ILE A CA 1
ATOM 730 C C . ILE A 1 90 ? 0.516 12.764 -5.617 1.00 94.06 90 ILE A C 1
ATOM 732 O O . ILE A 1 90 ? -0.667 12.518 -5.396 1.00 94.06 90 ILE A O 1
ATOM 736 N N . PRO A 1 91 ? 1.045 13.935 -5.232 1.00 88.94 91 PRO A N 1
ATOM 737 C CA . PRO A 1 91 ? 0.220 15.011 -4.724 1.00 88.94 91 PRO A CA 1
ATOM 738 C C . PRO A 1 91 ? -0.590 15.591 -5.887 1.00 88.94 91 PRO A C 1
ATOM 740 O O . PRO A 1 91 ? -0.034 16.107 -6.857 1.00 88.94 91 PRO A O 1
ATOM 743 N N . VAL A 1 92 ? -1.916 15.521 -5.790 1.00 84.44 92 VAL A N 1
ATOM 744 C CA . VAL A 1 92 ? -2.819 16.151 -6.758 1.00 84.44 92 VAL A CA 1
ATOM 745 C C . VAL A 1 92 ? -3.550 17.318 -6.108 1.00 84.44 92 VAL A C 1
ATOM 747 O O . VAL A 1 92 ? -3.914 17.282 -4.937 1.00 84.44 92 VAL A O 1
ATOM 750 N N . ALA A 1 93 ? -3.754 18.388 -6.877 1.00 80.00 93 ALA A N 1
ATOM 751 C CA . ALA A 1 93 ? -4.446 19.579 -6.385 1.00 80.00 93 ALA A CA 1
ATOM 752 C C . ALA A 1 93 ? -5.965 19.374 -6.268 1.00 80.00 93 ALA A C 1
ATOM 754 O O . ALA A 1 93 ? -6.617 20.037 -5.463 1.00 80.00 93 ALA A O 1
ATOM 755 N N . GLN A 1 94 ? -6.531 18.481 -7.086 1.00 85.19 94 GLN A N 1
ATOM 756 C CA . GLN A 1 94 ? -7.962 18.197 -7.128 1.00 85.19 94 GLN A CA 1
ATOM 757 C C . GLN A 1 94 ? -8.205 16.690 -7.027 1.00 85.19 94 GLN A C 1
ATOM 759 O O . GLN A 1 94 ? -7.514 15.892 -7.665 1.00 85.19 94 GLN A O 1
ATOM 764 N N . ARG A 1 95 ? -9.193 16.317 -6.208 1.00 87.38 95 ARG A N 1
ATOM 765 C CA . ARG A 1 95 ? -9.532 14.923 -5.899 1.00 87.38 95 ARG A CA 1
ATOM 766 C C . ARG A 1 95 ? -9.982 14.139 -7.128 1.00 87.38 95 ARG A C 1
ATOM 768 O O . ARG A 1 95 ? -9.536 13.017 -7.334 1.00 87.38 95 ARG A O 1
ATOM 775 N N . ASP A 1 96 ? -10.798 14.758 -7.970 1.00 88.88 96 ASP A N 1
ATOM 776 C CA . ASP A 1 96 ? -11.322 14.161 -9.197 1.00 88.88 96 ASP A CA 1
ATOM 777 C C . ASP A 1 96 ? -10.210 13.763 -10.177 1.00 88.88 96 ASP A C 1
ATOM 779 O O . ASP A 1 96 ? -10.311 12.716 -10.811 1.00 88.88 96 ASP A O 1
ATOM 783 N N . ILE A 1 97 ? -9.132 14.551 -10.275 1.00 89.44 97 ILE A N 1
ATOM 784 C CA . ILE A 1 97 ? -7.974 14.228 -11.123 1.00 89.44 97 ILE A CA 1
ATOM 785 C C . ILE A 1 97 ? -7.279 12.962 -10.620 1.00 89.44 97 ILE A C 1
ATOM 787 O O . ILE A 1 97 ? -6.950 12.082 -11.416 1.00 89.44 97 ILE A O 1
ATOM 791 N N . GLY A 1 98 ? -7.052 12.862 -9.310 1.00 90.00 98 GLY A N 1
ATOM 792 C CA . GLY A 1 98 ? -6.406 11.695 -8.717 1.00 90.00 98 GLY A CA 1
ATOM 793 C C . GLY A 1 98 ? -7.243 10.424 -8.868 1.00 90.00 98 GLY A C 1
ATOM 794 O O . GLY A 1 98 ? -6.714 9.387 -9.269 1.00 90.00 98 GLY A O 1
ATOM 795 N N . GLU A 1 99 ? -8.549 10.511 -8.614 1.00 90.00 99 GLU A N 1
ATOM 796 C CA . GLU A 1 99 ? -9.480 9.390 -8.787 1.00 90.00 99 GLU A CA 1
ATOM 797 C C . GLU A 1 99 ? -9.550 8.942 -10.252 1.00 90.00 99 GLU A C 1
ATOM 799 O O . GLU A 1 99 ? -9.504 7.746 -10.546 1.00 90.00 99 GLU A O 1
ATOM 804 N N . GLN A 1 100 ? -9.614 9.893 -11.191 1.00 92.25 100 GLN A N 1
ATOM 805 C CA . GLN A 1 100 ? -9.573 9.600 -12.624 1.00 92.25 100 GLN A CA 1
ATOM 806 C C . GLN A 1 100 ? -8.261 8.928 -13.027 1.00 92.25 100 GLN A C 1
ATOM 808 O O . GLN A 1 100 ? -8.296 7.970 -13.796 1.00 92.25 100 GLN A O 1
ATOM 813 N N . LEU A 1 101 ? -7.124 9.386 -12.493 1.00 94.00 101 LEU A N 1
ATOM 814 C CA . LEU A 1 101 ? -5.816 8.796 -12.763 1.00 94.00 101 LEU A CA 1
ATOM 815 C C . LEU A 1 101 ? -5.760 7.335 -12.309 1.00 94.00 101 LEU A C 1
ATOM 817 O O . LEU A 1 101 ? -5.437 6.465 -13.120 1.00 94.00 101 LEU A O 1
ATOM 821 N N . ALA A 1 102 ? -6.121 7.055 -11.054 1.00 92.00 102 ALA A N 1
ATOM 822 C CA . ALA A 1 102 ? -6.160 5.695 -10.518 1.00 92.00 102 ALA A CA 1
ATOM 823 C C . ALA A 1 102 ? -7.112 4.801 -11.327 1.00 92.00 102 ALA A C 1
ATOM 825 O O . ALA A 1 102 ? -6.729 3.728 -11.800 1.00 92.00 102 ALA A O 1
ATOM 826 N N . ARG A 1 103 ? -8.330 5.288 -11.586 1.00 92.50 103 ARG A N 1
ATOM 827 C CA . ARG A 1 103 ? -9.350 4.552 -12.337 1.00 92.50 103 ARG A CA 1
ATOM 828 C C . ARG A 1 103 ? -8.920 4.244 -13.770 1.00 92.50 103 ARG A C 1
ATOM 830 O O . ARG A 1 103 ? -9.028 3.095 -14.189 1.00 92.50 103 ARG A O 1
ATOM 837 N N . TYR A 1 104 ? -8.445 5.232 -14.527 1.00 94.81 104 TYR A N 1
ATOM 838 C CA . TYR A 1 104 ? -8.045 5.027 -15.922 1.00 94.81 104 TYR A CA 1
ATOM 839 C C . TYR A 1 104 ? -6.795 4.163 -16.043 1.00 94.81 104 TYR A C 1
ATOM 841 O O . TYR A 1 104 ? -6.720 3.366 -16.977 1.00 94.81 104 TYR A O 1
ATOM 849 N N . THR A 1 105 ? -5.867 4.251 -15.087 1.00 94.88 105 THR A N 1
ATOM 850 C CA . THR A 1 105 ? -4.700 3.360 -15.042 1.00 94.88 105 THR A CA 1
ATOM 851 C C . THR A 1 105 ? -5.147 1.903 -14.909 1.00 94.88 105 THR A C 1
ATOM 853 O O . THR A 1 105 ? -4.728 1.057 -15.693 1.00 94.88 105 THR A O 1
ATOM 856 N N . ILE A 1 106 ? -6.052 1.607 -13.969 1.00 93.06 106 ILE A N 1
ATOM 857 C CA . ILE A 1 106 ? -6.560 0.243 -13.748 1.00 93.06 106 ILE A CA 1
ATOM 858 C C . ILE A 1 106 ? -7.401 -0.244 -14.938 1.00 93.06 106 ILE A C 1
ATOM 860 O O . ILE A 1 106 ? -7.235 -1.378 -15.385 1.00 93.06 106 ILE A O 1
ATOM 864 N N . GLN A 1 107 ? -8.278 0.603 -15.484 1.00 95.19 107 GLN A N 1
ATOM 865 C CA . GLN A 1 107 ? -9.127 0.247 -16.629 1.00 95.19 107 GLN A CA 1
ATOM 866 C C . GLN A 1 107 ? -8.323 -0.068 -17.896 1.00 95.19 107 GLN A C 1
ATOM 868 O O . GLN A 1 107 ? -8.742 -0.912 -18.683 1.00 95.19 107 GLN A O 1
ATOM 873 N N . ASN A 1 108 ? -7.169 0.576 -18.078 1.00 96.75 108 ASN A N 1
ATOM 874 C CA . ASN A 1 108 ? -6.299 0.401 -19.242 1.00 96.75 108 ASN A CA 1
ATOM 875 C C . ASN A 1 108 ? -4.989 -0.314 -18.867 1.00 96.75 108 ASN A C 1
ATOM 877 O O . ASN A 1 108 ? -3.954 -0.065 -19.478 1.00 96.75 108 ASN A O 1
ATOM 881 N N . MET A 1 109 ? -5.014 -1.192 -17.856 1.00 96.81 109 MET A N 1
ATOM 882 C CA . MET A 1 109 ? -3.806 -1.771 -17.253 1.00 96.81 109 MET A CA 1
ATOM 883 C C . MET A 1 109 ? -2.879 -2.471 -18.258 1.00 96.81 109 MET A C 1
ATOM 885 O O . MET A 1 109 ? -1.664 -2.353 -18.147 1.00 96.81 109 MET A O 1
ATOM 889 N N . VAL A 1 110 ? -3.431 -3.192 -19.239 1.00 97.19 110 VAL A N 1
ATOM 890 C CA . VAL A 1 110 ? -2.628 -3.915 -20.243 1.00 97.19 110 VAL A CA 1
ATOM 891 C C . VAL A 1 110 ? -1.844 -2.939 -21.125 1.00 97.19 110 VAL A C 1
ATOM 893 O O . VAL A 1 110 ? -0.637 -3.098 -21.304 1.00 97.19 110 VAL A O 1
ATOM 896 N N . ASP A 1 111 ? -2.511 -1.901 -21.631 1.00 98.19 111 ASP A N 1
ATOM 897 C CA . ASP A 1 111 ? -1.871 -0.871 -22.453 1.00 98.19 111 ASP A CA 1
ATOM 898 C C . ASP A 1 111 ? -0.909 -0.013 -21.624 1.00 98.19 111 ASP A C 1
ATOM 900 O O . ASP A 1 111 ? 0.165 0.354 -22.104 1.00 98.19 111 ASP A O 1
ATOM 904 N N . PHE A 1 112 ? -1.270 0.262 -20.366 1.00 98.25 112 PHE A N 1
ATOM 905 C CA . PHE A 1 112 ? -0.425 0.973 -19.414 1.00 98.25 112 PHE A CA 1
ATOM 906 C C . PHE A 1 112 ? 0.879 0.230 -19.149 1.00 98.25 112 PHE A C 1
ATOM 908 O O . PHE A 1 112 ? 1.946 0.815 -19.299 1.00 98.25 112 PHE A O 1
ATOM 915 N N . GLU A 1 113 ? 0.814 -1.053 -18.799 1.00 98.38 113 GLU A N 1
ATOM 916 C CA . GLU A 1 113 ? 1.993 -1.890 -18.571 1.00 98.38 113 GLU A CA 1
ATOM 917 C C . GLU A 1 113 ? 2.887 -1.945 -19.813 1.00 98.38 113 GLU A C 1
ATOM 919 O O . GLU A 1 113 ? 4.095 -1.732 -19.711 1.00 98.38 113 GLU A O 1
ATOM 924 N N . ALA A 1 114 ? 2.305 -2.182 -20.991 1.00 98.25 114 ALA A N 1
ATOM 925 C CA . ALA A 1 114 ? 3.069 -2.267 -22.230 1.00 98.25 114 ALA A CA 1
ATOM 926 C C . ALA A 1 114 ? 3.776 -0.943 -22.571 1.00 98.25 114 ALA A C 1
ATOM 928 O O . ALA A 1 114 ? 4.924 -0.951 -23.025 1.00 98.25 114 ALA A O 1
ATOM 929 N N . ASP A 1 115 ? 3.108 0.196 -22.370 1.00 98.62 115 ASP A N 1
ATOM 930 C CA . ASP A 1 115 ? 3.697 1.519 -22.591 1.00 98.62 115 ASP A CA 1
ATOM 931 C C . ASP A 1 115 ? 4.749 1.870 -21.533 1.00 98.62 115 ASP A C 1
ATOM 933 O O . ASP A 1 115 ? 5.830 2.352 -21.887 1.00 98.62 115 ASP A O 1
ATOM 937 N N . PHE A 1 116 ? 4.480 1.558 -20.264 1.00 98.56 116 PHE A N 1
ATOM 938 C CA . PHE A 1 116 ? 5.394 1.776 -19.149 1.00 98.56 116 PHE A CA 1
ATOM 939 C C . PHE A 1 116 ? 6.690 0.988 -19.328 1.00 98.56 116 PHE A C 1
ATOM 941 O O . PHE A 1 116 ? 7.765 1.588 -19.338 1.00 98.56 116 PHE A O 1
ATOM 948 N N . CYS A 1 117 ? 6.608 -0.327 -19.552 1.00 98.44 117 CYS A N 1
ATOM 949 C CA . CYS A 1 117 ? 7.786 -1.169 -19.755 1.00 98.44 117 CYS A CA 1
ATOM 950 C C . CYS A 1 117 ? 8.601 -0.686 -20.960 1.00 98.44 117 CYS A C 1
ATOM 952 O O . CYS A 1 117 ? 9.805 -0.486 -20.835 1.00 98.44 117 CYS A O 1
ATOM 954 N N . ARG A 1 118 ? 7.955 -0.383 -22.095 1.00 98.12 118 ARG A N 1
ATOM 955 C CA . ARG A 1 118 ? 8.640 0.152 -23.286 1.00 98.12 118 ARG A CA 1
ATOM 956 C C . ARG A 1 118 ? 9.346 1.482 -23.008 1.00 98.12 118 ARG A C 1
ATOM 958 O O . ARG A 1 118 ? 10.445 1.715 -23.513 1.00 98.12 118 ARG A O 1
ATOM 965 N N . SER A 1 119 ? 8.708 2.364 -22.245 1.00 98.12 119 SER A N 1
ATOM 966 C CA . SER A 1 119 ? 9.264 3.674 -21.886 1.00 98.12 119 SER A CA 1
ATOM 967 C C . SER A 1 119 ? 10.444 3.541 -20.944 1.00 98.12 119 SER A C 1
ATOM 969 O O . SER A 1 119 ? 11.443 4.232 -21.126 1.00 98.12 119 SER A O 1
ATOM 971 N N . LEU A 1 120 ? 10.355 2.614 -19.991 1.00 98.00 120 LEU A N 1
ATOM 972 C CA . LEU A 1 120 ? 11.427 2.316 -19.059 1.00 98.00 120 LEU A CA 1
ATOM 973 C C . LEU A 1 120 ? 12.624 1.685 -19.785 1.00 98.00 120 LEU A C 1
ATOM 975 O O . LEU A 1 120 ? 13.736 2.187 -19.656 1.00 98.00 120 LEU A O 1
ATOM 979 N N . GLU A 1 121 ? 12.410 0.677 -20.640 1.00 97.06 121 GLU A N 1
ATOM 980 C CA . GLU A 1 121 ? 13.472 0.071 -21.469 1.00 97.06 121 GLU A CA 1
ATOM 981 C C . GLU A 1 121 ? 14.190 1.113 -22.333 1.00 97.06 121 GLU A C 1
ATOM 983 O O . GLU A 1 121 ? 15.410 1.066 -22.501 1.00 97.06 121 GLU A O 1
ATOM 988 N N . LYS A 1 122 ? 13.448 2.089 -22.873 1.00 96.62 122 LYS A N 1
ATOM 989 C CA . LYS A 1 122 ? 14.017 3.165 -23.691 1.00 96.62 122 LYS A CA 1
ATOM 990 C C . LYS A 1 122 ? 15.049 3.998 -22.924 1.00 96.62 122 LYS A C 1
ATOM 992 O O . LYS A 1 122 ? 16.030 4.397 -23.546 1.00 96.62 122 LYS A O 1
ATOM 997 N N . GLN A 1 123 ? 14.865 4.230 -21.620 1.00 96.62 123 GLN A N 1
ATOM 998 C CA . GLN A 1 123 ? 15.835 4.979 -20.807 1.00 96.62 123 GLN A CA 1
ATOM 999 C C . GLN A 1 123 ? 17.181 4.245 -20.705 1.00 96.62 123 GLN A C 1
ATOM 1001 O O . GLN A 1 123 ? 18.230 4.872 -20.646 1.00 96.62 123 GLN A O 1
ATOM 1006 N N . PHE A 1 124 ? 17.173 2.913 -20.764 1.00 94.56 124 PHE A N 1
ATOM 1007 C CA . PHE A 1 124 ? 18.373 2.096 -20.586 1.00 94.56 124 PHE A CA 1
ATOM 1008 C C . PHE A 1 124 ? 19.031 1.619 -21.880 1.00 94.56 124 PHE A C 1
ATOM 1010 O O . PHE A 1 124 ? 20.108 1.035 -21.811 1.00 94.56 124 PHE A O 1
ATOM 1017 N N . ARG A 1 125 ? 18.428 1.863 -23.050 1.00 90.88 125 ARG A N 1
ATOM 1018 C CA . ARG A 1 125 ? 18.843 1.259 -24.331 1.00 90.88 125 ARG A CA 1
ATOM 1019 C C . ARG A 1 125 ? 20.322 1.457 -24.681 1.00 90.88 125 ARG A C 1
ATOM 1021 O O . ARG A 1 125 ? 20.920 0.567 -25.272 1.00 90.88 125 ARG A O 1
ATOM 1028 N N . GLU A 1 126 ? 20.892 2.600 -24.312 1.00 91.88 126 GLU A N 1
ATOM 1029 C CA . GLU A 1 126 ? 22.295 2.949 -24.588 1.00 91.88 126 GLU A CA 1
ATOM 1030 C C . GLU A 1 126 ? 23.250 2.579 -23.432 1.00 91.88 126 GLU A C 1
ATOM 1032 O O . GLU A 1 126 ? 24.446 2.850 -23.506 1.00 91.88 126 GLU A O 1
ATOM 1037 N N . ILE A 1 127 ? 22.731 1.991 -22.346 1.00 91.31 127 ILE A N 1
ATOM 1038 C CA . ILE A 1 127 ? 23.466 1.716 -21.100 1.00 91.31 127 ILE A CA 1
ATOM 1039 C C . ILE A 1 127 ? 23.507 0.208 -20.810 1.00 91.31 127 ILE A C 1
ATOM 1041 O O . ILE A 1 127 ? 24.583 -0.358 -20.623 1.00 91.31 127 ILE A O 1
ATOM 1045 N N . TYR A 1 128 ? 22.346 -0.455 -20.788 1.00 88.81 128 TYR A N 1
ATOM 1046 C CA . TYR A 1 128 ? 22.202 -1.873 -20.451 1.00 88.81 128 TYR A CA 1
ATOM 1047 C C . TYR A 1 128 ? 21.233 -2.578 -21.401 1.00 88.81 128 TYR A C 1
ATOM 1049 O O . TYR A 1 128 ? 20.201 -2.028 -21.778 1.00 88.81 128 TYR A O 1
ATOM 1057 N N . LEU A 1 129 ? 21.492 -3.857 -21.693 1.00 90.25 129 LEU A N 1
ATOM 1058 C CA . LEU A 1 129 ? 20.527 -4.733 -22.367 1.00 90.25 129 LEU A CA 1
ATOM 1059 C C . LEU A 1 129 ? 19.509 -5.303 -21.360 1.00 90.25 129 LEU A C 1
ATOM 1061 O O . LEU A 1 129 ? 19.388 -6.516 -21.197 1.00 90.25 129 LEU A O 1
ATOM 1065 N N . ILE A 1 130 ? 18.821 -4.423 -20.632 1.00 94.75 130 ILE A N 1
ATOM 1066 C CA . ILE A 1 130 ? 17.778 -4.795 -19.670 1.00 94.75 130 ILE A CA 1
ATOM 1067 C C . ILE A 1 130 ? 16.427 -4.931 -20.382 1.00 94.75 130 ILE A C 1
ATOM 1069 O O . ILE A 1 130 ? 16.085 -4.124 -21.244 1.00 94.75 130 ILE A O 1
ATOM 1073 N N . THR A 1 131 ? 15.659 -5.962 -20.032 1.00 96.38 131 THR A N 1
ATOM 1074 C CA . THR A 1 131 ? 14.275 -6.151 -20.496 1.00 96.38 131 THR A CA 1
ATOM 1075 C C . THR A 1 131 ? 13.337 -6.088 -19.297 1.00 96.38 131 THR A C 1
ATOM 1077 O O . THR A 1 131 ? 13.544 -6.826 -18.331 1.00 96.38 131 THR A O 1
ATOM 1080 N N . PHE A 1 132 ? 12.288 -5.272 -19.365 1.00 97.81 132 PHE A N 1
ATOM 1081 C CA . PHE A 1 132 ? 11.236 -5.223 -18.348 1.00 97.81 132 PHE A CA 1
ATOM 1082 C C . PHE A 1 132 ? 10.099 -6.153 -18.776 1.00 97.81 132 PHE A C 1
ATOM 1084 O O . PHE A 1 132 ? 9.386 -5.897 -19.741 1.00 97.81 132 PHE A O 1
ATOM 1091 N N . LEU A 1 133 ? 9.966 -7.276 -18.071 1.00 97.69 133 LEU A N 1
ATOM 1092 C CA . LEU A 1 133 ? 9.063 -8.376 -18.415 1.00 97.69 133 LEU A CA 1
ATOM 1093 C C . LEU A 1 133 ? 7.596 -8.079 -18.084 1.00 97.69 133 LEU A C 1
ATOM 1095 O O . LEU A 1 133 ? 6.713 -8.732 -18.635 1.00 97.69 133 LEU A O 1
ATOM 1099 N N . GLY A 1 134 ? 7.344 -7.132 -17.181 1.00 97.94 134 GLY A N 1
ATOM 1100 C CA . GLY A 1 134 ? 6.001 -6.698 -16.819 1.00 97.94 134 GLY A CA 1
ATOM 1101 C C . GLY A 1 134 ? 5.898 -6.212 -15.380 1.00 97.94 134 GLY A C 1
ATOM 1102 O O . GLY A 1 134 ? 6.889 -6.125 -14.645 1.00 97.94 134 GLY A O 1
ATOM 1103 N N . LEU A 1 135 ? 4.664 -5.914 -14.992 1.00 97.50 135 LEU A N 1
ATOM 1104 C CA . LEU A 1 135 ? 4.282 -5.483 -13.658 1.00 97.50 135 LEU A CA 1
ATOM 1105 C C . LEU A 1 135 ? 3.688 -6.646 -12.863 1.00 97.50 135 LEU A C 1
ATOM 1107 O O . LEU A 1 135 ? 2.879 -7.431 -13.365 1.00 97.50 135 LEU A O 1
ATOM 1111 N N . LEU A 1 136 ? 4.052 -6.727 -11.590 1.00 95.19 136 LEU A N 1
ATOM 1112 C CA . LEU A 1 136 ? 3.501 -7.677 -10.628 1.00 95.19 136 LEU A CA 1
ATOM 1113 C C . LEU A 1 136 ? 2.469 -6.964 -9.751 1.00 95.19 136 LEU A C 1
ATOM 1115 O O . LEU A 1 136 ? 2.515 -5.747 -9.596 1.00 95.19 136 LEU A O 1
ATOM 1119 N N . ASN A 1 137 ? 1.517 -7.711 -9.183 1.00 90.56 137 ASN A N 1
ATOM 1120 C CA . ASN A 1 137 ? 0.516 -7.179 -8.243 1.00 90.56 137 ASN A CA 1
ATOM 1121 C C . ASN A 1 137 ? -0.214 -5.903 -8.721 1.00 90.56 137 ASN A C 1
ATOM 1123 O O . ASN A 1 137 ? -0.567 -5.040 -7.923 1.00 90.56 137 ASN A O 1
ATOM 1127 N N . LYS A 1 138 ? -0.505 -5.824 -10.026 1.00 93.19 138 LYS A N 1
ATOM 1128 C CA . LYS A 1 138 ? -1.036 -4.653 -10.758 1.00 93.19 138 LYS A CA 1
ATOM 1129 C C . LYS A 1 138 ? -2.217 -3.929 -10.100 1.00 93.19 138 LYS A C 1
ATOM 1131 O O . LYS A 1 138 ? -2.396 -2.735 -10.309 1.00 93.19 138 LYS A O 1
ATOM 1136 N N . ARG A 1 139 ? -3.018 -4.631 -9.293 1.00 88.06 139 ARG A N 1
ATOM 1137 C CA . ARG A 1 139 ? -4.128 -4.048 -8.521 1.00 88.06 139 ARG A CA 1
ATOM 1138 C C . ARG A 1 139 ? -3.691 -2.980 -7.507 1.00 88.06 139 ARG A C 1
ATOM 1140 O O . ARG A 1 139 ? -4.521 -2.167 -7.128 1.00 88.06 139 ARG A O 1
ATOM 1147 N N . PHE A 1 140 ? -2.423 -2.979 -7.091 1.00 89.06 140 PHE A N 1
ATOM 1148 C CA . PHE A 1 140 ? -1.861 -2.019 -6.133 1.00 89.06 140 PHE A CA 1
ATOM 1149 C C . PHE A 1 140 ? -1.003 -0.932 -6.791 1.00 89.06 140 PHE A C 1
ATOM 1151 O O . PHE A 1 140 ? -0.419 -0.102 -6.099 1.00 89.06 140 PHE A O 1
ATOM 1158 N N . LEU A 1 141 ? -0.946 -0.909 -8.128 1.00 92.19 141 LEU A N 1
ATOM 1159 C CA . LEU A 1 141 ? -0.136 0.042 -8.888 1.00 92.19 141 LEU A CA 1
ATOM 1160 C C . LEU A 1 141 ? -0.470 1.498 -8.544 1.00 92.19 141 LEU A C 1
ATOM 1162 O O . LEU A 1 141 ? 0.426 2.336 -8.480 1.00 92.19 141 LEU A O 1
ATOM 1166 N N . LEU A 1 142 ? -1.760 1.800 -8.382 1.00 91.31 142 LEU A N 1
ATOM 1167 C CA . LEU A 1 142 ? -2.232 3.137 -8.061 1.00 91.31 142 LEU A CA 1
ATOM 1168 C C . LEU A 1 142 ? -3.593 3.071 -7.364 1.00 91.31 142 LEU A C 1
ATOM 1170 O O . LEU A 1 142 ? -4.566 2.573 -7.928 1.00 91.31 142 LEU A O 1
ATOM 1174 N N . MET A 1 143 ? -3.649 3.574 -6.139 1.00 88.00 143 MET A N 1
ATOM 1175 C CA . MET A 1 143 ? -4.773 3.449 -5.216 1.00 88.00 143 MET A CA 1
ATOM 1176 C C . MET A 1 143 ? -5.117 4.803 -4.584 1.00 88.00 143 MET A C 1
ATOM 1178 O O . MET A 1 143 ? -4.384 5.783 -4.742 1.00 88.00 143 MET A O 1
ATOM 1182 N N . ASP A 1 144 ? -6.235 4.851 -3.860 1.00 88.06 144 ASP A N 1
ATOM 1183 C CA . ASP A 1 144 ? -6.641 6.010 -3.065 1.00 88.06 144 ASP A CA 1
ATOM 1184 C C . ASP A 1 144 ? -5.786 6.116 -1.798 1.00 88.06 144 ASP A C 1
ATOM 1186 O O . ASP A 1 144 ? -6.041 5.431 -0.814 1.00 88.06 144 ASP A O 1
ATOM 1190 N N . GLY A 1 145 ? -4.770 6.977 -1.810 1.00 87.81 145 GLY A N 1
ATOM 1191 C CA . GLY A 1 145 ? -3.910 7.171 -0.648 1.00 87.81 145 GLY A CA 1
ATOM 1192 C C . GLY A 1 145 ? -4.601 7.832 0.542 1.00 87.81 145 GLY A C 1
ATOM 1193 O O . GLY A 1 145 ? -4.141 7.627 1.658 1.00 87.81 145 GLY A O 1
ATOM 1194 N N . GLN A 1 146 ? -5.698 8.572 0.336 1.00 87.06 146 GLN A N 1
ATOM 1195 C CA . GLN A 1 146 ? -6.456 9.141 1.453 1.00 87.06 146 GLN A CA 1
ATOM 1196 C C . GLN A 1 146 ? -7.165 8.031 2.220 1.00 87.06 146 GLN A C 1
ATOM 1198 O O . GLN A 1 146 ? -7.085 8.009 3.441 1.00 87.06 146 GLN A O 1
ATOM 1203 N N . ARG A 1 147 ? -7.768 7.074 1.504 1.00 87.88 147 ARG A N 1
ATOM 1204 C CA . ARG A 1 147 ? -8.349 5.876 2.118 1.00 87.88 147 ARG A CA 1
ATOM 1205 C C . ARG A 1 147 ? -7.324 5.156 3.004 1.00 87.88 147 ARG A C 1
ATOM 1207 O O . ARG A 1 147 ? -7.626 4.898 4.158 1.00 87.88 147 ARG A O 1
ATOM 1214 N N . PHE A 1 148 ? -6.111 4.909 2.502 1.00 87.31 148 PHE A N 1
ATOM 1215 C CA . PHE A 1 148 ? -5.041 4.283 3.295 1.00 87.31 148 PHE A CA 1
ATOM 1216 C C . PHE A 1 148 ? -4.676 5.095 4.542 1.00 87.31 148 PHE A C 1
ATOM 1218 O O . PHE A 1 148 ? -4.436 4.520 5.599 1.00 87.31 148 PHE A O 1
ATOM 1225 N N . SER A 1 149 ? -4.603 6.423 4.419 1.00 88.88 149 SER A N 1
ATOM 1226 C CA . SER A 1 149 ? -4.333 7.297 5.561 1.00 88.88 149 SER A CA 1
ATOM 1227 C C . SER A 1 149 ? -5.458 7.267 6.593 1.00 88.88 149 SER A C 1
ATOM 1229 O O . SER A 1 149 ? -5.163 7.263 7.781 1.00 88.88 149 SER A O 1
ATOM 1231 N N . ASP A 1 150 ? -6.717 7.220 6.162 1.00 92.38 150 ASP A N 1
ATOM 1232 C CA . ASP A 1 150 ? -7.872 7.175 7.062 1.00 92.38 150 ASP A CA 1
ATOM 1233 C C . ASP A 1 150 ? -7.996 5.803 7.757 1.00 92.38 150 ASP A C 1
ATOM 1235 O O . ASP A 1 150 ? -8.269 5.746 8.954 1.00 92.38 150 ASP A O 1
ATOM 1239 N N . GLU A 1 151 ? -7.741 4.705 7.035 1.00 92.88 151 GLU A N 1
ATOM 1240 C CA . GLU A 1 151 ? -7.699 3.337 7.580 1.00 92.88 151 GLU A CA 1
ATOM 1241 C C . GLU A 1 151 ? -6.554 3.177 8.596 1.00 92.88 151 GLU A C 1
ATOM 1243 O O . GLU A 1 151 ? -6.766 2.668 9.697 1.00 92.88 151 GLU A O 1
ATOM 1248 N N . LEU A 1 152 ? -5.361 3.696 8.280 1.00 91.62 152 LEU A N 1
ATOM 1249 C CA . LEU A 1 152 ? -4.240 3.723 9.221 1.00 91.62 152 LEU A CA 1
ATOM 1250 C C . LEU A 1 152 ? -4.551 4.587 10.451 1.00 91.62 152 LEU A C 1
ATOM 1252 O O . LEU A 1 152 ? -4.293 4.165 11.573 1.00 91.62 152 LEU A O 1
ATOM 1256 N N . ALA A 1 153 ? -5.142 5.769 10.262 1.00 94.12 153 ALA A N 1
ATOM 1257 C CA . ALA A 1 153 ? -5.515 6.640 11.374 1.00 94.12 153 ALA A CA 1
ATOM 1258 C C . ALA A 1 153 ? -6.557 5.982 12.294 1.00 94.12 153 ALA A C 1
ATOM 1260 O O . ALA A 1 153 ? -6.534 6.205 13.503 1.00 94.12 153 ALA A O 1
ATOM 1261 N N . LEU A 1 154 ? -7.456 5.153 11.749 1.00 96.56 154 LEU A N 1
ATOM 1262 C CA . LEU A 1 154 ? -8.404 4.379 12.552 1.00 96.56 154 LEU A CA 1
ATOM 1263 C C . LEU A 1 154 ? -7.680 3.326 13.400 1.00 96.56 154 LEU A C 1
ATOM 1265 O O . LEU A 1 154 ? -7.999 3.170 14.579 1.00 96.56 154 LEU A O 1
ATOM 1269 N N . PHE A 1 155 ? -6.693 2.643 12.818 1.00 95.31 155 PHE A N 1
ATOM 1270 C CA . PHE A 1 155 ? -5.845 1.692 13.532 1.00 95.31 155 PHE A CA 1
ATOM 1271 C C . PHE A 1 155 ? -5.056 2.367 14.668 1.00 95.31 155 PHE A C 1
ATOM 1273 O O . PHE A 1 155 ? -5.096 1.903 15.806 1.00 95.31 155 PHE A O 1
ATOM 1280 N N . GLU A 1 156 ? -4.408 3.503 14.403 1.00 94.62 156 GLU A N 1
ATOM 1281 C CA . GLU A 1 156 ? -3.645 4.265 15.406 1.00 94.62 156 GLU A CA 1
ATOM 1282 C C . GLU A 1 156 ? -4.538 4.832 16.520 1.00 94.62 156 GLU A C 1
ATOM 1284 O O . GLU A 1 156 ? -4.176 4.817 17.701 1.00 94.62 156 GLU A O 1
ATOM 1289 N N . ALA A 1 157 ? -5.736 5.308 16.172 1.00 97.25 157 ALA A N 1
ATOM 1290 C CA . ALA A 1 157 ? -6.708 5.783 17.150 1.00 97.25 157 ALA A CA 1
ATOM 1291 C C . ALA A 1 157 ? -7.181 4.643 18.069 1.00 97.25 157 ALA A C 1
ATOM 1293 O O . ALA A 1 157 ? -7.356 4.848 19.270 1.00 97.25 157 ALA A O 1
ATOM 1294 N N . ALA A 1 158 ? -7.325 3.427 17.535 1.00 97.12 158 ALA A N 1
ATOM 1295 C CA . ALA A 1 158 ? -7.633 2.242 18.327 1.00 97.12 158 ALA A CA 1
ATOM 1296 C C . ALA A 1 158 ? -6.491 1.862 19.284 1.00 97.12 158 ALA A C 1
ATOM 1298 O O . ALA A 1 158 ? -6.761 1.591 20.453 1.00 97.12 158 ALA A O 1
ATOM 1299 N N . GLN A 1 159 ? -5.234 1.933 18.830 1.00 94.81 159 GLN A N 1
ATOM 1300 C CA . GLN A 1 159 ? -4.044 1.694 19.664 1.00 94.81 159 GLN A CA 1
ATOM 1301 C C . GLN A 1 159 ? -3.842 2.722 20.780 1.00 94.81 159 GLN A C 1
ATOM 1303 O O . GLN A 1 159 ? -3.187 2.424 21.764 1.00 94.81 159 GLN A O 1
ATOM 1308 N N . SER A 1 160 ? -4.359 3.940 20.625 1.00 96.19 160 SER A N 1
ATOM 1309 C CA . SER A 1 160 ? -4.167 5.037 21.588 1.00 96.19 160 SER A CA 1
ATOM 1310 C C . SER A 1 160 ? -5.416 5.359 22.417 1.00 96.19 160 SER A C 1
ATOM 1312 O O . SER A 1 160 ? -5.423 6.322 23.185 1.00 96.19 160 SER A O 1
ATOM 1314 N N . ASN A 1 161 ? -6.476 4.556 22.270 1.00 96.94 161 ASN A N 1
ATOM 1315 C CA . ASN A 1 161 ? -7.792 4.759 22.881 1.00 96.94 161 ASN A CA 1
ATOM 1316 C C . ASN A 1 161 ? -8.447 6.114 22.523 1.00 96.94 161 ASN A C 1
ATOM 1318 O O . ASN A 1 161 ? -9.204 6.678 23.317 1.00 96.94 161 ASN A O 1
ATOM 1322 N N . ASP A 1 162 ? -8.181 6.656 21.331 1.00 98.19 162 ASP A N 1
ATOM 1323 C CA . ASP A 1 162 ? -8.784 7.903 20.848 1.00 98.19 162 ASP A CA 1
ATOM 1324 C C . ASP A 1 162 ? -10.189 7.657 20.269 1.00 98.19 162 ASP A C 1
ATOM 1326 O O . ASP A 1 162 ? -10.430 7.578 19.059 1.00 98.19 162 ASP A O 1
ATOM 1330 N N . VAL A 1 163 ? -11.157 7.556 21.177 1.00 97.94 163 VAL A N 1
ATOM 1331 C CA . VAL A 1 163 ? -12.572 7.300 20.872 1.00 97.94 163 VAL A CA 1
ATOM 1332 C C . VAL A 1 163 ? -13.208 8.404 20.014 1.00 97.94 163 VAL A C 1
ATOM 1334 O O . VAL A 1 163 ? -14.160 8.143 19.264 1.00 97.94 163 VAL A O 1
ATOM 1337 N N . GLU A 1 164 ? -12.719 9.645 20.107 1.00 97.62 164 GLU A N 1
ATOM 1338 C CA . GLU A 1 164 ? -13.242 10.765 19.319 1.00 97.62 164 GLU A CA 1
ATOM 1339 C C . GLU A 1 164 ? -12.845 10.621 17.846 1.00 97.62 164 GLU A C 1
ATOM 1341 O O . GLU A 1 164 ? -13.707 10.732 16.957 1.00 97.62 164 GLU A O 1
ATOM 1346 N N . THR A 1 165 ? -11.572 10.313 17.587 1.00 97.88 165 THR A N 1
ATOM 1347 C CA . THR A 1 165 ? -11.059 10.078 16.233 1.00 97.88 165 THR A CA 1
ATOM 1348 C C . THR A 1 165 ? -11.683 8.833 15.616 1.00 97.88 165 THR A C 1
ATOM 1350 O O . THR A 1 165 ? -12.223 8.934 14.510 1.00 97.88 165 THR A O 1
ATOM 1353 N N . ILE A 1 166 ? -11.751 7.713 16.351 1.00 98.12 166 ILE A N 1
ATOM 1354 C CA . ILE A 1 166 ? -12.465 6.492 15.923 1.00 98.12 166 ILE A CA 1
ATOM 1355 C C . ILE A 1 166 ? -13.889 6.848 15.482 1.00 98.12 166 ILE A C 1
ATOM 1357 O O . ILE A 1 166 ? -14.326 6.554 14.368 1.00 98.12 166 ILE A O 1
ATOM 1361 N N . GLY A 1 167 ? -14.609 7.579 16.334 1.00 97.56 167 GLY A N 1
ATOM 1362 C CA . GLY A 1 167 ? -15.974 7.997 16.062 1.00 97.56 167 GLY A CA 1
ATOM 1363 C C . GLY A 1 167 ? -16.143 8.933 14.872 1.00 97.56 167 GLY A C 1
ATOM 1364 O O . GLY A 1 167 ? -17.218 8.999 14.270 1.00 97.56 167 GLY A O 1
ATOM 1365 N N . THR A 1 168 ? -15.117 9.709 14.551 1.00 97.44 168 THR A N 1
ATOM 1366 C CA . THR A 1 168 ? -15.111 10.607 13.398 1.00 97.44 168 THR A CA 1
ATOM 1367 C C . THR A 1 168 ? -14.851 9.843 12.109 1.00 97.44 168 THR A C 1
ATOM 1369 O O . THR A 1 168 ? -15.582 10.061 11.143 1.00 97.44 168 THR A O 1
ATOM 1372 N N . LEU A 1 169 ? -13.894 8.916 12.112 1.00 97.19 169 LEU A N 1
ATOM 1373 C CA . LEU A 1 169 ? -13.530 8.102 10.952 1.00 97.19 169 LEU A CA 1
ATOM 1374 C C . LEU A 1 169 ? -14.641 7.112 10.572 1.00 97.19 169 LEU A C 1
ATOM 1376 O O . LEU A 1 169 ? -15.025 7.042 9.406 1.00 97.19 169 LEU A O 1
ATOM 1380 N N . ILE A 1 170 ? -15.276 6.458 11.549 1.00 96.56 170 ILE A N 1
ATOM 1381 C CA . ILE A 1 170 ? -16.441 5.590 11.297 1.00 96.56 170 ILE A CA 1
ATOM 1382 C C . ILE A 1 170 ? -17.575 6.377 10.623 1.00 96.56 170 ILE A C 1
ATOM 1384 O O . ILE A 1 170 ? -18.158 5.931 9.638 1.00 96.56 170 ILE A O 1
ATOM 1388 N N . ARG A 1 171 ? -17.865 7.604 11.087 1.00 96.31 171 ARG A N 1
ATOM 1389 C CA . ARG A 1 171 ? -18.884 8.469 10.457 1.00 96.31 171 ARG A CA 1
ATOM 1390 C C . ARG A 1 171 ? -18.522 8.895 9.033 1.00 96.31 171 ARG A C 1
ATOM 1392 O O . ARG A 1 171 ? -19.417 9.260 8.274 1.00 96.31 171 ARG A O 1
ATOM 1399 N N . GLN A 1 172 ? -17.238 8.890 8.682 1.00 94.69 172 GLN A N 1
ATOM 1400 C CA . GLN A 1 172 ? -16.763 9.148 7.321 1.00 94.69 172 GLN A CA 1
ATOM 1401 C C . GLN A 1 172 ? -16.872 7.911 6.415 1.00 94.69 172 GLN A C 1
ATOM 1403 O O . GLN A 1 172 ? -16.673 8.040 5.208 1.00 94.69 172 GLN A O 1
ATOM 1408 N N . GLY A 1 173 ? -17.247 6.751 6.965 1.00 94.38 173 GLY A N 1
ATOM 1409 C CA . GLY A 1 173 ? -17.389 5.499 6.227 1.00 94.38 173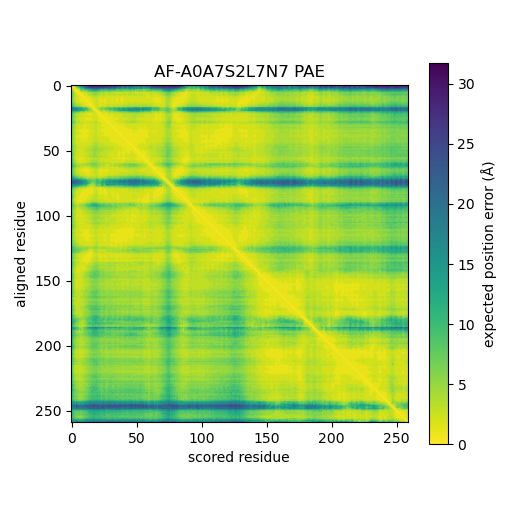 GLY A CA 1
ATOM 1410 C C . GLY A 1 173 ? -16.065 4.774 6.003 1.00 94.38 173 GLY A C 1
ATOM 1411 O O . GLY A 1 173 ? -15.952 4.028 5.033 1.00 94.38 173 GLY A O 1
ATOM 1412 N N . VAL A 1 174 ? -15.064 5.022 6.856 1.00 95.44 174 VAL A N 1
ATOM 1413 C CA . VAL A 1 174 ? -13.843 4.208 6.889 1.00 95.44 174 VAL A CA 1
ATOM 1414 C C . VAL A 1 174 ? -14.227 2.778 7.255 1.00 95.44 174 VAL A C 1
ATOM 1416 O O . VAL A 1 174 ? -15.054 2.564 8.141 1.00 95.44 174 VAL A O 1
ATOM 1419 N N . ASP A 1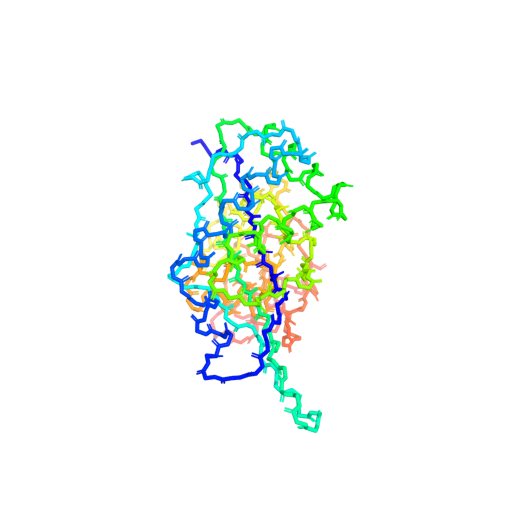 175 ? -13.648 1.817 6.541 1.00 95.19 175 ASP A N 1
ATOM 1420 C CA . ASP A 1 175 ? -13.853 0.395 6.792 1.00 95.19 175 ASP A CA 1
ATOM 1421 C C . ASP A 1 175 ? -13.306 0.036 8.182 1.00 95.19 175 ASP A C 1
ATOM 1423 O O . ASP A 1 175 ? -12.119 0.217 8.459 1.00 95.19 175 ASP A O 1
ATOM 1427 N N . VAL A 1 176 ? -14.192 -0.415 9.073 1.00 96.06 176 VAL A N 1
ATOM 1428 C CA . VAL A 1 176 ? -13.860 -0.689 10.477 1.00 96.06 176 VAL A CA 1
ATOM 1429 C C . VAL A 1 176 ? -12.945 -1.909 10.628 1.00 96.06 176 VAL A C 1
ATOM 1431 O O . VAL A 1 176 ? -12.164 -1.973 11.576 1.00 96.06 176 VAL A O 1
ATOM 1434 N N . ASP A 1 177 ? -12.975 -2.814 9.646 1.00 95.88 177 ASP A N 1
ATOM 1435 C CA . ASP A 1 177 ? -12.153 -4.025 9.582 1.00 95.88 177 ASP A CA 1
ATOM 1436 C C . ASP A 1 177 ? -11.013 -3.889 8.561 1.00 95.88 177 ASP A C 1
ATOM 1438 O O . ASP A 1 177 ? -10.469 -4.884 8.068 1.00 95.88 177 ASP A O 1
ATOM 1442 N N . ALA A 1 178 ? -10.632 -2.652 8.224 1.00 89.88 178 ALA A N 1
ATOM 1443 C CA . ALA A 1 178 ? -9.548 -2.396 7.291 1.00 89.88 178 ALA A CA 1
ATOM 1444 C C . ALA A 1 178 ? -8.248 -3.074 7.744 1.00 89.88 178 ALA A C 1
ATOM 1446 O O . ALA A 1 178 ? -7.767 -2.892 8.863 1.00 89.88 178 ALA A O 1
ATOM 1447 N N . THR A 1 179 ? -7.656 -3.841 6.829 1.00 87.25 179 THR A N 1
ATOM 1448 C CA . THR A 1 179 ? -6.337 -4.456 6.992 1.00 87.25 179 THR A CA 1
ATOM 1449 C C . THR A 1 179 ? -5.568 -4.386 5.685 1.00 87.25 179 THR A C 1
ATOM 1451 O O . THR A 1 179 ? -6.137 -4.368 4.584 1.00 87.25 179 THR A O 1
ATOM 1454 N N . HIS A 1 180 ? -4.242 -4.397 5.783 1.00 83.38 180 HIS A N 1
ATOM 1455 C CA . HIS A 1 180 ? -3.380 -4.438 4.612 1.00 83.38 180 HIS A CA 1
ATOM 1456 C C . HIS A 1 180 ? -2.332 -5.531 4.725 1.00 83.38 180 HIS A C 1
ATOM 1458 O O . HIS A 1 180 ? -1.992 -6.006 5.801 1.00 83.38 180 HIS A O 1
ATOM 1464 N N . ARG A 1 181 ? -1.805 -5.936 3.569 1.00 80.25 181 ARG A N 1
ATOM 1465 C CA . ARG A 1 181 ? -0.693 -6.884 3.481 1.00 80.25 181 ARG A CA 1
ATOM 1466 C C . ARG A 1 181 ? 0.551 -6.163 2.996 1.00 80.25 181 ARG A C 1
ATOM 1468 O O . ARG A 1 181 ? 0.451 -5.186 2.254 1.00 80.25 181 ARG A O 1
ATOM 1475 N N . ALA A 1 182 ? 1.724 -6.709 3.309 1.00 75.69 182 ALA A N 1
ATOM 1476 C CA . ALA A 1 182 ? 3.011 -6.142 2.887 1.00 75.69 182 ALA A CA 1
ATOM 1477 C C . ALA A 1 182 ? 3.087 -5.839 1.384 1.00 75.69 182 ALA A C 1
ATOM 1479 O O . ALA A 1 182 ? 3.618 -4.808 0.983 1.00 75.69 182 ALA A O 1
ATOM 1480 N N . ALA A 1 183 ? 2.487 -6.693 0.552 1.00 77.06 183 ALA A N 1
ATOM 1481 C CA . ALA A 1 183 ? 2.462 -6.520 -0.898 1.00 77.06 183 ALA A CA 1
ATOM 1482 C C . ALA A 1 183 ? 1.569 -5.366 -1.402 1.00 77.06 183 ALA A C 1
ATOM 1484 O O . ALA A 1 183 ? 1.655 -5.022 -2.577 1.00 77.06 183 ALA A O 1
ATOM 1485 N N . SER A 1 184 ? 0.679 -4.820 -0.566 1.00 80.50 184 SER A N 1
ATOM 1486 C CA . SER A 1 184 ? -0.289 -3.776 -0.934 1.00 80.50 184 SER A CA 1
ATOM 1487 C C . SER A 1 184 ? -0.073 -2.451 -0.220 1.00 80.50 184 SER A C 1
ATOM 1489 O O . SER A 1 184 ? -0.696 -1.467 -0.597 1.00 80.50 184 SER A O 1
ATOM 1491 N N . PHE A 1 185 ? 0.752 -2.422 0.823 1.00 84.19 185 PHE A N 1
ATOM 1492 C CA . PHE A 1 185 ? 0.941 -1.248 1.665 1.00 84.19 185 PHE A CA 1
ATOM 1493 C C . PHE A 1 185 ? 2.353 -0.689 1.498 1.00 84.19 185 PHE A C 1
ATOM 1495 O O . PHE A 1 185 ? 3.292 -1.468 1.675 1.00 84.19 185 PHE A O 1
ATOM 1502 N N . PRO A 1 186 ? 2.545 0.607 1.190 1.00 83.25 186 PRO A N 1
ATOM 1503 C CA . PRO A 1 186 ? 3.872 1.188 1.012 1.00 83.25 186 PRO A CA 1
ATOM 1504 C C . PRO A 1 186 ? 4.801 0.963 2.208 1.00 83.25 186 PRO A C 1
ATOM 1506 O O . PRO A 1 186 ? 4.515 1.391 3.324 1.00 83.25 186 PRO A O 1
ATOM 1509 N N . GLY A 1 187 ? 5.919 0.276 1.977 1.00 72.25 187 GLY A N 1
ATOM 1510 C CA . GLY A 1 187 ? 6.690 -0.384 3.033 1.00 72.25 187 GLY A CA 1
ATOM 1511 C C . GLY A 1 187 ? 7.357 0.560 4.037 1.00 72.25 187 GLY A C 1
ATOM 1512 O O . GLY A 1 187 ? 7.621 0.140 5.160 1.00 72.25 187 GLY A O 1
ATOM 1513 N N . MET A 1 188 ? 7.602 1.813 3.646 1.00 73.81 188 MET A N 1
ATOM 1514 C CA . MET A 1 188 ? 8.323 2.828 4.430 1.00 73.81 188 MET A CA 1
ATOM 1515 C C . MET A 1 188 ? 7.410 3.923 5.008 1.00 73.81 188 MET A C 1
ATOM 1517 O O . MET A 1 188 ? 7.895 4.942 5.490 1.00 73.81 188 MET A O 1
ATOM 1521 N N . MET A 1 189 ? 6.085 3.746 4.953 1.00 78.62 189 MET A N 1
ATOM 1522 C CA . MET A 1 189 ? 5.142 4.702 5.552 1.00 78.62 189 MET A CA 1
ATOM 1523 C C . MET A 1 189 ? 4.944 4.516 7.063 1.00 78.62 189 MET A C 1
ATOM 1525 O O . MET A 1 189 ? 4.300 5.360 7.676 1.00 78.62 189 MET A O 1
ATOM 1529 N N . LEU A 1 190 ? 5.471 3.437 7.645 1.00 83.31 190 LEU A N 1
ATOM 1530 C CA . LEU A 1 190 ? 5.272 3.061 9.046 1.00 83.31 190 LEU A CA 1
ATOM 1531 C C . LEU A 1 190 ? 6.600 2.786 9.737 1.00 83.31 190 LEU A C 1
ATOM 1533 O O . LEU A 1 190 ? 7.549 2.314 9.104 1.00 83.31 190 LEU A O 1
ATOM 1537 N N . GLU A 1 191 ? 6.622 3.008 11.049 1.00 84.81 191 GLU A N 1
ATOM 1538 C CA . GLU A 1 191 ? 7.697 2.528 11.914 1.00 84.81 191 GLU A CA 1
ATOM 1539 C C . GLU A 1 191 ? 7.718 0.993 11.963 1.00 84.81 191 GLU A C 1
ATOM 1541 O O . GLU A 1 191 ? 6.724 0.330 11.661 1.00 84.81 191 GLU A O 1
ATOM 1546 N N . GLU A 1 192 ? 8.858 0.400 12.325 1.00 84.12 192 GLU A N 1
ATOM 1547 C CA . GLU A 1 192 ? 9.067 -1.050 12.213 1.00 84.12 192 GLU A CA 1
ATOM 1548 C C . GLU A 1 192 ? 8.047 -1.872 13.020 1.00 84.12 192 GLU A C 1
ATOM 1550 O O . GLU A 1 192 ? 7.494 -2.844 12.499 1.00 84.12 192 GLU A O 1
ATOM 1555 N N . GLU A 1 193 ? 7.756 -1.447 14.250 1.00 85.69 193 GLU A N 1
ATOM 1556 C CA . GLU A 1 193 ? 6.793 -2.095 15.144 1.00 85.69 193 GLU A CA 1
ATOM 1557 C C . GLU A 1 193 ? 5.355 -1.963 14.625 1.00 85.69 193 GLU A C 1
ATOM 1559 O O . GLU A 1 193 ? 4.668 -2.968 14.431 1.00 85.69 193 GLU A O 1
ATOM 1564 N N . GLN A 1 194 ? 4.927 -0.743 14.283 1.00 85.81 194 GLN A N 1
ATOM 1565 C CA . GLN A 1 194 ? 3.607 -0.498 13.693 1.00 85.81 194 GLN A CA 1
ATOM 1566 C C . GLN A 1 194 ? 3.415 -1.280 12.390 1.00 85.81 194 GLN A C 1
ATOM 1568 O O . GLN A 1 194 ? 2.369 -1.891 12.167 1.00 85.81 194 GLN A O 1
ATOM 1573 N N . ARG A 1 195 ? 4.441 -1.318 11.533 1.00 88.31 195 ARG A N 1
ATOM 1574 C CA . ARG A 1 195 ? 4.436 -2.098 10.292 1.00 88.31 195 ARG A CA 1
ATOM 1575 C C . ARG A 1 195 ? 4.246 -3.583 10.579 1.00 88.31 195 ARG A C 1
ATOM 1577 O O . ARG A 1 195 ? 3.500 -4.248 9.863 1.00 88.31 195 ARG A O 1
ATOM 1584 N N . PHE A 1 196 ? 4.901 -4.116 11.608 1.00 89.38 196 PHE A N 1
ATOM 1585 C CA . PHE A 1 196 ? 4.738 -5.517 11.974 1.00 89.38 196 PHE A CA 1
ATOM 1586 C C . PHE A 1 196 ? 3.289 -5.827 12.377 1.00 89.38 196 PHE A C 1
ATOM 1588 O O . PHE A 1 196 ? 2.697 -6.758 11.834 1.00 89.38 196 PHE A O 1
ATOM 1595 N N . LEU A 1 197 ? 2.682 -5.014 13.240 1.00 89.12 197 LEU A N 1
ATOM 1596 C CA . LEU A 1 197 ? 1.303 -5.220 13.693 1.00 89.12 197 LEU A CA 1
ATOM 1597 C C . LEU A 1 197 ? 0.276 -5.025 12.563 1.00 89.12 197 LEU A C 1
ATOM 1599 O O . LEU A 1 197 ? -0.571 -5.886 12.321 1.00 89.12 197 LEU A O 1
ATOM 1603 N N . TYR A 1 198 ? 0.372 -3.916 11.833 1.00 88.50 198 TYR A N 1
ATOM 1604 C CA . TYR A 1 198 ? -0.644 -3.513 10.861 1.00 88.50 198 TYR A CA 1
ATOM 1605 C C . TYR A 1 198 ? -0.528 -4.238 9.514 1.00 88.50 198 TYR A C 1
ATOM 1607 O O . TYR A 1 198 ? -1.533 -4.538 8.875 1.00 88.50 198 TYR A O 1
ATOM 1615 N N . VAL A 1 199 ? 0.695 -4.546 9.069 1.00 89.56 199 VAL A N 1
ATOM 1616 C CA . VAL A 1 199 ? 0.964 -5.023 7.701 1.00 89.56 199 VAL A CA 1
ATOM 1617 C C . VAL A 1 199 ? 1.449 -6.472 7.664 1.00 89.56 199 VAL A C 1
ATOM 1619 O O . VAL A 1 199 ? 1.072 -7.221 6.756 1.00 89.56 199 VAL A O 1
ATOM 1622 N N . THR A 1 200 ? 2.302 -6.872 8.613 1.00 89.25 200 THR A N 1
ATOM 1623 C CA . THR A 1 200 ? 2.819 -8.249 8.679 1.00 89.25 200 THR A CA 1
ATOM 1624 C C . THR A 1 200 ? 1.803 -9.180 9.323 1.00 89.25 200 THR A C 1
ATOM 1626 O O . THR A 1 200 ? 1.492 -10.212 8.734 1.00 89.25 200 THR A O 1
ATOM 1629 N N . LEU A 1 201 ? 1.264 -8.800 10.486 1.00 90.62 201 LEU A N 1
ATOM 1630 C CA . LEU A 1 201 ? 0.186 -9.533 11.145 1.00 90.62 201 LEU A CA 1
ATOM 1631 C C . LEU A 1 201 ? -1.184 -9.236 10.533 1.00 90.62 201 LEU A C 1
ATOM 1633 O O . LEU A 1 201 ? -2.076 -10.076 10.608 1.00 90.62 201 LEU A O 1
ATOM 1637 N N . GLY A 1 202 ? -1.354 -8.074 9.896 1.00 91.75 202 GLY A N 1
ATOM 1638 C CA . GLY A 1 202 ? -2.624 -7.696 9.278 1.00 91.75 202 GLY A CA 1
ATOM 1639 C C . GLY A 1 202 ? -3.726 -7.486 10.313 1.00 91.75 202 GLY A C 1
ATOM 1640 O O . GLY A 1 202 ? -4.840 -7.963 10.111 1.00 91.75 202 GLY A O 1
ATOM 1641 N N . ARG A 1 203 ? -3.407 -6.852 11.447 1.00 93.56 203 ARG A N 1
ATOM 1642 C CA . ARG A 1 203 ? -4.378 -6.622 12.522 1.00 93.56 203 ARG A CA 1
ATOM 1643 C C . ARG A 1 203 ? -5.391 -5.541 12.151 1.00 93.56 203 ARG A C 1
ATOM 1645 O O . ARG A 1 203 ? -5.021 -4.519 11.581 1.00 93.56 203 ARG A O 1
ATOM 1652 N N . THR A 1 204 ? -6.655 -5.763 12.515 1.00 96.25 204 THR A N 1
ATOM 1653 C CA . THR A 1 204 ? -7.716 -4.746 12.444 1.00 96.25 204 THR A CA 1
ATOM 1654 C C . THR A 1 204 ? -7.580 -3.746 13.598 1.00 96.25 204 THR A C 1
ATOM 1656 O O . THR A 1 204 ? -6.926 -4.052 14.604 1.00 96.25 204 THR A O 1
ATOM 1659 N N . PRO A 1 205 ? -8.247 -2.580 13.518 1.00 97.25 205 PRO A N 1
ATOM 1660 C CA . PRO A 1 205 ? -8.373 -1.664 14.650 1.00 97.25 205 PRO A CA 1
ATOM 1661 C C . PRO A 1 205 ? -8.879 -2.350 15.932 1.00 97.25 205 PRO A C 1
ATOM 1663 O O . PRO A 1 205 ? -8.373 -2.069 17.016 1.00 97.25 205 PRO A O 1
ATOM 1666 N N . LEU A 1 206 ? -9.821 -3.299 15.830 1.00 97.75 206 LEU A N 1
ATOM 1667 C CA . LEU A 1 206 ? -10.336 -4.024 17.000 1.00 97.75 206 LEU A CA 1
ATOM 1668 C C . LEU A 1 206 ? -9.260 -4.896 17.660 1.00 97.75 206 LEU A C 1
ATOM 1670 O O . LEU A 1 206 ? -9.146 -4.897 18.884 1.00 97.75 206 LEU A O 1
ATOM 1674 N N . LEU A 1 207 ? -8.455 -5.611 16.867 1.00 96.62 207 LEU A N 1
ATOM 1675 C CA . LEU A 1 207 ? -7.343 -6.408 17.394 1.00 96.62 207 LEU A CA 1
ATOM 1676 C C . LEU A 1 207 ? -6.301 -5.530 18.092 1.00 96.62 207 LEU A C 1
ATOM 1678 O O . LEU A 1 207 ? -5.791 -5.917 19.140 1.00 96.62 207 LEU A O 1
ATOM 1682 N N . ALA A 1 208 ? -6.030 -4.347 17.541 1.00 95.44 208 ALA A N 1
ATOM 1683 C CA . ALA A 1 208 ? -5.107 -3.386 18.129 1.00 95.44 208 ALA A CA 1
ATOM 1684 C C . ALA A 1 208 ? -5.619 -2.851 19.479 1.00 95.44 208 ALA A C 1
ATOM 1686 O O . ALA A 1 208 ? -4.894 -2.871 20.469 1.00 95.44 208 ALA A O 1
ATOM 1687 N N . ALA A 1 209 ? -6.896 -2.459 19.558 1.00 96.25 209 ALA A N 1
ATOM 1688 C CA . ALA A 1 209 ? -7.507 -2.036 20.819 1.00 96.25 209 ALA A CA 1
ATOM 1689 C C . ALA A 1 209 ? -7.551 -3.168 21.862 1.00 96.25 209 ALA A C 1
ATOM 1691 O O . ALA A 1 209 ? -7.379 -2.913 23.053 1.00 96.25 209 ALA A O 1
ATOM 1692 N N . ALA A 1 210 ? -7.780 -4.413 21.431 1.00 95.81 210 ALA A N 1
ATOM 1693 C CA . ALA A 1 210 ? -7.820 -5.574 22.317 1.00 95.81 210 ALA A CA 1
ATOM 1694 C C . ALA A 1 210 ? -6.443 -5.940 22.883 1.00 95.81 210 ALA A C 1
ATOM 1696 O O . ALA A 1 210 ? -6.355 -6.308 24.052 1.00 95.81 210 ALA A O 1
ATOM 1697 N N . GLU A 1 211 ? -5.382 -5.819 22.084 1.00 93.44 211 GLU A N 1
ATOM 1698 C CA . GLU A 1 211 ? -4.002 -6.004 22.544 1.00 93.44 211 GLU A CA 1
ATOM 1699 C 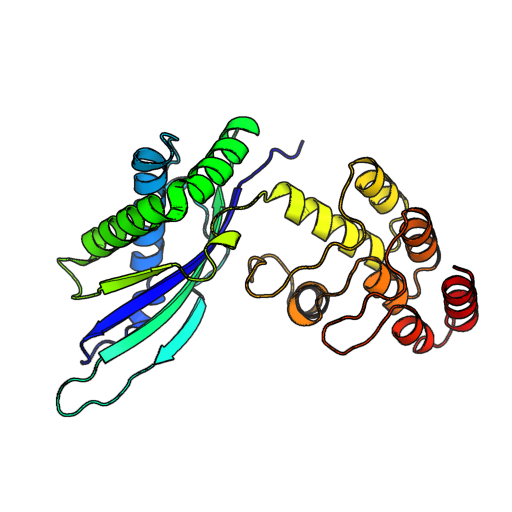C . GLU A 1 211 ? -3.595 -4.963 23.588 1.00 93.44 211 GLU A C 1
ATOM 1701 O O . GLU A 1 211 ? -2.954 -5.318 24.569 1.00 93.44 211 GLU A O 1
ATOM 1706 N N . GLU A 1 212 ? -4.015 -3.709 23.425 1.00 93.06 212 GLU A N 1
ATOM 1707 C CA . GLU A 1 212 ? -3.705 -2.625 24.370 1.00 93.06 212 GLU A CA 1
ATOM 1708 C C . GLU A 1 212 ? -4.701 -2.539 25.546 1.00 93.06 212 GLU A C 1
ATOM 1710 O O . GLU A 1 212 ? -4.579 -1.700 26.444 1.00 93.06 212 GLU A O 1
ATOM 1715 N N . GLY A 1 213 ? -5.735 -3.387 25.561 1.00 93.69 213 GLY A N 1
ATOM 1716 C CA . GLY A 1 213 ? -6.751 -3.393 26.617 1.00 93.69 213 GLY A CA 1
ATOM 1717 C C . GLY A 1 213 ? -7.646 -2.153 26.630 1.00 93.69 213 GLY A C 1
ATOM 1718 O O . GLY A 1 213 ? -8.187 -1.761 27.667 1.00 93.69 213 GLY A O 1
ATOM 1719 N N . HIS A 1 214 ? -7.782 -1.493 25.486 1.00 95.56 214 HIS A N 1
ATOM 1720 C CA . HIS A 1 214 ? -8.471 -0.220 25.329 1.00 95.56 214 HIS A CA 1
ATOM 1721 C C . HIS A 1 214 ? -9.982 -0.425 25.195 1.00 95.56 214 HIS A C 1
ATOM 1723 O O . HIS A 1 214 ? -10.553 -0.484 24.106 1.00 95.56 214 HIS A O 1
ATOM 1729 N N . MET A 1 215 ? -10.636 -0.550 26.352 1.00 94.56 215 MET A N 1
ATOM 1730 C CA . MET A 1 215 ? -12.060 -0.879 26.480 1.00 94.56 215 MET A CA 1
ATOM 1731 C C . MET A 1 215 ? -12.991 0.063 25.717 1.00 94.56 215 MET A C 1
ATOM 1733 O O . MET A 1 215 ? -13.956 -0.395 25.104 1.00 94.56 215 MET A O 1
ATOM 1737 N N . ASP A 1 216 ? -12.734 1.370 25.760 1.00 96.88 216 ASP A N 1
ATOM 1738 C CA . ASP A 1 216 ? -13.622 2.347 25.129 1.00 96.88 216 ASP A CA 1
ATOM 1739 C C . ASP A 1 216 ? -13.483 2.325 23.601 1.00 96.88 216 ASP A C 1
ATOM 1741 O O . ASP A 1 216 ? -14.492 2.380 22.893 1.00 96.88 216 ASP A O 1
ATOM 1745 N N . ALA A 1 217 ? -12.261 2.154 23.088 1.00 97.81 217 ALA A N 1
ATOM 1746 C CA . ALA A 1 217 ? -12.018 1.902 21.671 1.00 97.81 217 ALA A CA 1
ATOM 1747 C C . ALA A 1 217 ? -12.683 0.600 21.200 1.00 97.81 217 ALA A C 1
ATOM 1749 O O . ALA A 1 217 ? -13.410 0.628 20.207 1.00 97.81 217 ALA A O 1
ATOM 1750 N N . MET A 1 218 ? -12.520 -0.513 21.931 1.00 97.31 218 MET A N 1
ATOM 1751 C CA . MET A 1 218 ? -13.176 -1.787 21.598 1.00 97.31 218 MET A CA 1
ATOM 1752 C C . MET A 1 218 ? -14.695 -1.637 21.516 1.00 97.31 218 MET A C 1
ATOM 1754 O O . MET A 1 218 ? -15.289 -2.015 20.510 1.00 97.31 218 MET A O 1
ATOM 1758 N N . LYS A 1 219 ? -15.329 -1.029 22.530 1.00 97.00 219 LYS A N 1
ATOM 1759 C CA . LYS A 1 219 ? -16.779 -0.762 22.515 1.00 97.00 219 LYS A CA 1
ATOM 1760 C C . LYS A 1 219 ? -17.181 0.030 21.283 1.00 97.00 219 LYS A C 1
ATOM 1762 O O . LYS A 1 219 ? -18.125 -0.350 20.601 1.00 97.00 219 LYS A O 1
ATOM 1767 N N . ARG A 1 220 ? -16.454 1.108 20.980 1.00 98.00 220 ARG A N 1
ATOM 1768 C CA . ARG A 1 220 ? -16.798 1.984 19.862 1.00 98.00 220 ARG A CA 1
ATOM 1769 C C . ARG A 1 220 ? -16.667 1.298 18.502 1.00 98.00 220 ARG A C 1
ATOM 1771 O O . ARG A 1 220 ? -17.452 1.594 17.606 1.00 98.00 220 ARG A O 1
ATOM 1778 N N . LEU A 1 221 ? -15.678 0.422 18.346 1.00 97.94 221 LEU A N 1
ATOM 1779 C CA . LEU A 1 221 ? -15.475 -0.363 17.128 1.00 97.94 221 LEU A CA 1
ATOM 1780 C C . LEU A 1 221 ? -16.554 -1.448 16.984 1.00 97.94 221 LEU A C 1
ATOM 1782 O O . LEU A 1 221 ? -17.124 -1.592 15.908 1.00 97.94 221 LEU A O 1
ATOM 1786 N N . LEU A 1 222 ? -16.909 -2.143 18.070 1.00 97.50 222 LEU A N 1
ATOM 1787 C CA . LEU A 1 222 ? -17.982 -3.149 18.078 1.00 97.50 222 LEU A CA 1
ATOM 1788 C C . LEU A 1 222 ? -19.365 -2.531 17.814 1.00 97.50 222 LEU A C 1
ATOM 1790 O O . LEU A 1 222 ? -20.151 -3.078 17.047 1.00 97.50 222 LEU A O 1
ATOM 1794 N N . GLU A 1 223 ? -19.641 -1.342 18.360 1.00 96.88 223 GLU A N 1
ATOM 1795 C CA . GLU A 1 223 ? -20.834 -0.543 18.029 1.00 96.88 223 GLU A CA 1
ATOM 1796 C C . GLU A 1 223 ? -20.934 -0.192 16.539 1.00 96.88 223 GLU A C 1
ATOM 1798 O O . GLU A 1 223 ? -22.026 0.083 16.044 1.00 96.88 223 GLU A O 1
ATOM 1803 N N . ALA A 1 224 ? -19.803 -0.193 15.835 1.00 96.88 224 ALA A N 1
ATOM 1804 C CA . ALA A 1 224 ? -19.719 0.005 14.396 1.00 96.88 224 ALA A CA 1
ATOM 1805 C C . ALA A 1 224 ? -19.642 -1.311 13.607 1.00 96.88 224 ALA A C 1
ATOM 1807 O O . ALA A 1 224 ? -19.254 -1.286 12.443 1.00 96.88 224 ALA A O 1
ATOM 1808 N N . GLU A 1 225 ? -20.042 -2.426 14.225 1.00 96.31 225 GLU A N 1
ATOM 1809 C CA . GLU A 1 225 ? -20.112 -3.760 13.621 1.00 96.31 225 GLU A CA 1
ATOM 1810 C C . GLU A 1 225 ? -18.747 -4.329 13.195 1.00 96.31 225 GLU A C 1
ATOM 1812 O O . GLU A 1 225 ? -18.685 -5.124 12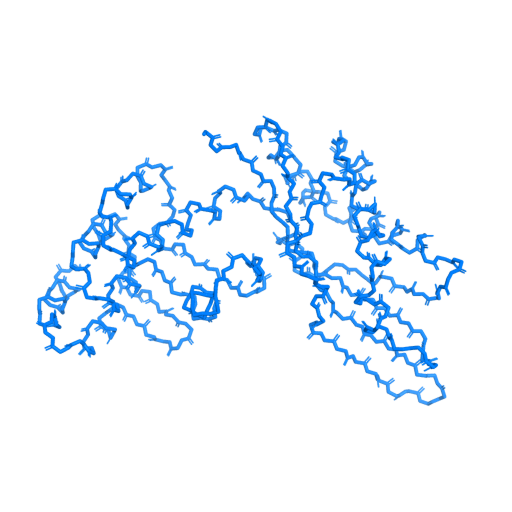.261 1.00 96.31 225 GLU A O 1
ATOM 1817 N N . ALA A 1 226 ? -17.660 -3.955 13.886 1.00 97.25 226 ALA A N 1
ATOM 1818 C CA . ALA A 1 226 ? -16.354 -4.588 13.687 1.00 97.25 226 ALA A CA 1
ATOM 1819 C C . ALA A 1 226 ? -16.432 -6.112 13.865 1.00 97.25 226 ALA A C 1
ATOM 1821 O O . ALA A 1 226 ? -17.037 -6.599 14.829 1.00 97.25 226 ALA A O 1
ATOM 1822 N N . ASP A 1 227 ? -15.784 -6.862 12.972 1.00 96.69 227 ASP A N 1
ATOM 1823 C CA . ASP A 1 227 ? -15.768 -8.321 13.015 1.00 96.69 227 ASP A CA 1
ATOM 1824 C C . ASP A 1 227 ? -14.968 -8.823 14.223 1.00 96.69 227 ASP A C 1
ATOM 1826 O O . ASP A 1 227 ? -13.735 -8.909 14.237 1.00 96.69 227 ASP A O 1
ATOM 1830 N N . ILE A 1 228 ? -15.709 -9.219 15.252 1.00 95.75 228 ILE A N 1
ATOM 1831 C CA . ILE A 1 228 ? -15.167 -9.759 16.495 1.00 95.75 228 ILE A CA 1
ATOM 1832 C C . ILE A 1 228 ? -14.410 -11.082 16.312 1.00 95.75 228 ILE A C 1
ATOM 1834 O O . ILE A 1 228 ? -13.578 -11.456 17.148 1.00 95.75 228 ILE A O 1
ATOM 1838 N N . HIS A 1 229 ? -14.683 -11.800 15.223 1.00 94.81 229 HIS A N 1
ATOM 1839 C CA . HIS A 1 229 ? -14.062 -13.078 14.898 1.00 94.81 229 HIS A CA 1
ATOM 1840 C C . HIS A 1 229 ? -12.904 -12.947 13.907 1.00 94.81 229 HIS A C 1
ATOM 1842 O O . HIS A 1 229 ? -12.312 -13.971 13.548 1.00 94.81 229 HIS A O 1
ATOM 1848 N N . PHE A 1 230 ? -12.541 -11.726 13.499 1.00 96.19 230 PHE A N 1
ATOM 1849 C CA . PHE A 1 230 ? -11.406 -11.508 12.614 1.00 96.19 230 PHE A CA 1
ATOM 1850 C C . PHE A 1 230 ? -10.123 -12.090 13.220 1.00 96.19 230 PHE A C 1
ATOM 1852 O O . PHE A 1 230 ? -9.822 -11.893 14.399 1.00 96.19 230 PHE A O 1
ATOM 1859 N N . GLN A 1 231 ? -9.351 -12.797 12.395 1.00 95.06 231 GLN A N 1
ATOM 1860 C CA . GLN A 1 231 ? -8.082 -13.403 12.784 1.00 95.06 231 GLN A CA 1
ATOM 1861 C C . GLN A 1 231 ? -6.920 -12.751 12.040 1.00 95.06 231 GLN A C 1
ATOM 1863 O O . GLN A 1 231 ? -6.942 -12.647 10.811 1.00 95.06 231 GLN A O 1
ATOM 1868 N N . ASP A 1 232 ? -5.884 -12.368 12.786 1.00 94.12 232 ASP A N 1
ATOM 1869 C CA . ASP A 1 232 ? -4.610 -11.944 12.208 1.00 94.12 232 ASP A CA 1
ATOM 1870 C C . ASP A 1 232 ? -3.886 -13.119 11.513 1.00 94.12 232 ASP A C 1
ATOM 1872 O O . ASP A 1 232 ? -4.326 -14.274 11.553 1.00 94.12 232 ASP A O 1
ATOM 1876 N N . THR A 1 233 ? -2.751 -12.864 10.857 1.00 92.75 233 THR A N 1
ATOM 1877 C CA . THR A 1 233 ? -2.008 -13.923 10.144 1.00 92.75 233 THR A CA 1
ATOM 1878 C C . THR A 1 233 ? -1.464 -15.025 11.058 1.00 92.75 233 THR A C 1
ATOM 1880 O O . THR A 1 233 ? -1.058 -16.073 10.555 1.00 92.75 233 THR A O 1
ATOM 1883 N N . SER A 1 234 ? -1.424 -14.799 12.374 1.00 91.50 234 SER A N 1
ATOM 1884 C CA . SER A 1 234 ? -1.040 -15.799 13.376 1.00 91.50 234 SER A CA 1
ATOM 1885 C C . SER A 1 234 ? -2.240 -16.608 13.885 1.00 91.50 234 SER A C 1
ATOM 1887 O O . SER A 1 234 ? -2.054 -17.568 14.631 1.00 91.50 234 SER A O 1
ATOM 1889 N N . GLY A 1 235 ? -3.461 -16.258 13.470 1.00 93.50 235 GLY A N 1
ATOM 1890 C CA . GLY A 1 235 ? -4.705 -16.894 13.898 1.00 93.50 235 GLY A CA 1
ATOM 1891 C C . GLY A 1 235 ? -5.299 -16.297 15.176 1.00 93.50 235 GLY A C 1
ATOM 1892 O O . GLY A 1 235 ? -6.232 -16.880 15.733 1.00 93.50 235 GLY A O 1
ATOM 1893 N N . PHE A 1 236 ? -4.780 -15.166 15.663 1.00 93.88 236 PHE A N 1
ATOM 1894 C CA . PHE A 1 236 ? -5.280 -14.531 16.880 1.00 93.88 236 PHE A CA 1
ATOM 1895 C C . PHE A 1 236 ? -6.439 -13.585 16.566 1.00 93.88 236 PHE A C 1
ATOM 1897 O O . PHE A 1 236 ? -6.349 -12.749 15.670 1.00 93.88 236 PHE A O 1
ATOM 1904 N N . HIS A 1 237 ? -7.520 -13.723 17.332 1.00 94.12 237 HIS A N 1
ATOM 1905 C CA . HIS A 1 237 ? -8.681 -12.831 17.320 1.00 94.12 237 HIS A CA 1
ATOM 1906 C C . HIS A 1 237 ? -8.727 -11.982 18.602 1.00 94.12 237 HIS A C 1
ATOM 1908 O O . HIS A 1 237 ? -7.956 -12.223 19.535 1.00 94.12 237 HIS A O 1
ATOM 1914 N N . ALA A 1 238 ? -9.647 -11.013 18.680 1.00 94.62 238 ALA A N 1
ATOM 1915 C CA . ALA A 1 238 ? -9.663 -9.987 19.733 1.00 94.62 238 ALA A CA 1
ATOM 1916 C C . ALA A 1 238 ? -9.673 -10.586 21.148 1.00 94.62 238 ALA A C 1
ATOM 1918 O O . ALA A 1 238 ? -8.880 -10.198 22.000 1.00 94.62 238 ALA A O 1
ATOM 1919 N N . LEU A 1 239 ? -10.505 -11.609 21.368 1.00 93.00 239 LEU A N 1
ATOM 1920 C CA . LEU A 1 239 ? -10.594 -12.306 22.655 1.00 93.00 239 LEU A CA 1
ATOM 1921 C C . LEU A 1 239 ? -9.262 -12.944 23.084 1.00 93.00 239 LEU A C 1
ATOM 1923 O O . LEU A 1 239 ? -8.931 -12.918 24.267 1.00 93.00 239 LEU A O 1
ATOM 1927 N N . TYR A 1 240 ? -8.493 -13.504 22.143 1.00 93.00 240 TYR A N 1
ATOM 1928 C CA . TYR A 1 240 ? -7.196 -14.109 22.456 1.00 93.00 240 TYR A CA 1
ATOM 1929 C C . TYR A 1 240 ? -6.192 -13.050 22.926 1.00 93.00 240 TYR A C 1
ATOM 1931 O O . TYR A 1 240 ? -5.485 -13.269 23.907 1.00 93.00 240 TYR A O 1
ATOM 1939 N N . LEU A 1 241 ? -6.158 -11.897 22.249 1.00 93.12 241 LEU A N 1
ATOM 1940 C CA . LEU A 1 241 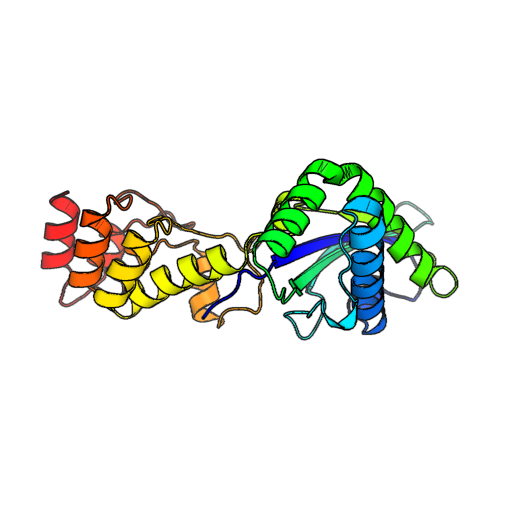? -5.266 -10.787 22.593 1.00 93.12 241 LEU A CA 1
ATOM 1941 C C . LEU A 1 241 ? -5.638 -10.181 23.953 1.00 93.12 241 LEU A C 1
ATOM 1943 O O . LEU A 1 241 ? -4.780 -10.057 24.824 1.00 93.12 241 LEU A O 1
ATOM 1947 N N . ALA A 1 242 ? -6.929 -9.926 24.179 1.00 92.25 242 ALA A N 1
ATOM 1948 C CA . ALA A 1 242 ? -7.438 -9.382 25.435 1.00 92.25 242 ALA A CA 1
ATOM 1949 C C . ALA A 1 242 ? -7.176 -10.301 26.644 1.00 92.25 242 ALA A C 1
ATOM 1951 O O . ALA A 1 242 ? -6.881 -9.823 27.738 1.00 92.25 242 ALA A O 1
ATOM 1952 N N . ALA A 1 243 ? -7.245 -11.625 26.461 1.00 88.88 243 ALA A N 1
ATOM 1953 C CA . ALA A 1 243 ? -7.006 -12.592 27.534 1.00 88.88 243 ALA A CA 1
ATOM 1954 C C . ALA A 1 243 ? -5.546 -12.633 28.023 1.00 88.88 243 ALA A C 1
ATOM 1956 O O . ALA A 1 243 ? -5.283 -13.133 29.117 1.00 88.88 243 ALA A O 1
ATOM 1957 N N . GLY A 1 244 ? -4.599 -12.118 27.232 1.00 85.12 244 GLY A N 1
ATOM 1958 C CA . GLY A 1 244 ? -3.191 -12.013 27.615 1.00 85.12 244 GLY A CA 1
ATOM 1959 C C . GLY A 1 244 ? -2.890 -10.889 28.613 1.00 85.12 244 GLY A C 1
ATOM 1960 O O . GLY A 1 244 ? -1.767 -10.814 29.113 1.00 85.12 244 GLY A O 1
ATOM 1961 N N . LEU A 1 245 ? -3.865 -10.022 28.909 1.00 84.38 245 LEU A N 1
ATOM 1962 C CA . LEU A 1 245 ? -3.662 -8.819 29.711 1.00 84.38 245 LEU A CA 1
ATOM 1963 C C . LEU A 1 245 ? -3.812 -9.073 31.220 1.00 84.38 245 LEU A C 1
ATOM 1965 O O . LEU A 1 245 ? -4.759 -9.727 31.647 1.00 84.38 245 LEU A O 1
ATOM 1969 N N . PRO A 1 246 ? -2.923 -8.534 32.069 1.00 75.12 246 PRO A N 1
ATOM 1970 C CA . PRO A 1 246 ? -2.956 -8.819 33.503 1.00 75.12 246 PRO A CA 1
ATOM 1971 C C . PRO A 1 246 ? -4.115 -8.140 34.256 1.00 75.12 246 PRO A C 1
ATOM 1973 O O . PRO A 1 246 ? -4.672 -8.759 35.159 1.00 75.12 246 PRO A O 1
ATOM 1976 N N . ASP A 1 247 ? -4.500 -6.910 33.885 1.00 73.25 247 ASP A N 1
ATOM 1977 C CA . ASP A 1 247 ? -5.393 -6.073 34.712 1.00 73.25 247 ASP A CA 1
ATOM 1978 C C . ASP A 1 247 ? -6.804 -5.866 34.133 1.00 73.25 247 ASP A C 1
ATOM 1980 O O . ASP A 1 247 ? -7.761 -5.709 34.887 1.00 73.25 247 ASP A O 1
ATOM 1984 N N . VAL A 1 248 ? -6.953 -5.883 32.805 1.00 74.31 248 VAL A N 1
ATOM 1985 C CA . VAL A 1 248 ? -8.228 -5.596 32.111 1.00 74.31 248 VAL A CA 1
ATOM 1986 C C . VAL A 1 248 ? -8.816 -6.806 31.384 1.00 74.31 248 VAL A C 1
ATOM 1988 O O . VAL A 1 248 ? -9.869 -6.693 30.760 1.00 74.31 248 VAL A O 1
ATOM 1991 N N . ALA A 1 249 ? -8.178 -7.979 31.483 1.00 78.25 249 ALA A N 1
ATOM 1992 C CA . ALA A 1 249 ? -8.619 -9.170 30.760 1.00 78.25 249 ALA A CA 1
ATOM 1993 C C . ALA A 1 249 ? -10.054 -9.579 31.102 1.00 78.25 249 ALA A C 1
ATOM 1995 O O . ALA A 1 249 ? -10.788 -9.932 30.191 1.00 78.25 249 ALA A O 1
ATOM 1996 N N . SER A 1 250 ? -10.484 -9.515 32.369 1.00 84.38 250 SER A N 1
ATOM 1997 C CA . SER A 1 250 ? -11.844 -9.947 32.736 1.00 84.38 250 SER A CA 1
ATOM 1998 C C . SER A 1 250 ? -12.912 -9.094 32.052 1.00 84.38 250 SER A C 1
ATOM 2000 O O . SER A 1 250 ? -13.781 -9.636 31.378 1.00 84.38 250 SER A O 1
ATOM 2002 N N . ASP A 1 251 ? -12.811 -7.768 32.164 1.00 88.19 251 ASP A N 1
ATOM 2003 C CA . ASP A 1 251 ? -13.797 -6.853 31.583 1.00 88.19 251 ASP A CA 1
ATOM 2004 C C . ASP A 1 251 ? -13.757 -6.884 30.048 1.00 88.19 251 ASP A C 1
ATOM 2006 O O . ASP A 1 251 ? -14.800 -6.815 29.397 1.00 88.19 251 ASP A O 1
ATOM 2010 N N . ALA A 1 252 ? -12.562 -7.011 29.459 1.00 88.31 252 ALA A N 1
ATOM 2011 C CA . ALA A 1 252 ? -12.384 -7.133 28.015 1.00 88.31 252 ALA A CA 1
ATOM 2012 C C . ALA A 1 252 ? -12.966 -8.445 27.473 1.00 88.31 252 ALA A C 1
ATOM 2014 O O . ALA A 1 252 ? -13.647 -8.436 26.450 1.00 88.31 252 ALA A O 1
ATOM 2015 N N . ILE A 1 253 ? -12.744 -9.562 28.172 1.00 88.88 253 ILE A N 1
ATOM 2016 C CA . ILE A 1 253 ? -13.335 -10.863 27.843 1.00 88.88 253 ILE A CA 1
ATOM 2017 C C . ILE A 1 253 ? -14.858 -10.787 27.949 1.00 88.88 253 ILE A C 1
ATOM 2019 O O . ILE A 1 253 ? -15.539 -11.196 27.014 1.00 88.88 253 ILE A O 1
ATOM 2023 N N . ASP A 1 254 ? -15.395 -10.238 29.040 1.00 90.69 254 ASP A N 1
ATOM 2024 C CA . ASP A 1 254 ? -16.842 -10.124 29.242 1.00 90.69 254 ASP A CA 1
ATOM 2025 C C . ASP A 1 254 ? -17.493 -9.234 28.176 1.00 90.69 254 ASP A C 1
ATOM 2027 O O . ASP A 1 254 ? -18.563 -9.565 27.664 1.00 90.69 254 ASP A O 1
ATOM 2031 N N . LEU A 1 255 ? -16.830 -8.136 27.791 1.00 91.69 255 LEU A N 1
ATOM 2032 C CA . LEU A 1 255 ? -17.265 -7.301 26.675 1.00 91.69 255 LEU A CA 1
ATOM 2033 C C . LEU A 1 255 ? -17.295 -8.106 25.375 1.00 91.69 255 LEU A C 1
ATOM 2035 O O . LEU A 1 255 ? -18.318 -8.117 24.703 1.00 91.69 255 LEU A O 1
ATOM 2039 N N . LEU A 1 256 ? -16.196 -8.773 25.021 1.00 90.44 256 LEU A N 1
ATOM 2040 C CA . LEU A 1 256 ? -16.062 -9.485 23.748 1.00 90.44 256 LEU A CA 1
ATOM 2041 C C . LEU A 1 256 ? -16.938 -10.747 23.668 1.00 90.44 256 LEU A C 1
ATOM 2043 O O . LEU A 1 256 ? -17.323 -11.160 22.585 1.00 90.44 256 LEU A O 1
ATOM 2047 N N . LEU A 1 257 ? -17.283 -11.372 24.792 1.00 90.44 257 LEU A N 1
ATOM 2048 C CA . LEU A 1 257 ? -18.251 -12.474 24.823 1.00 90.44 257 LEU A CA 1
ATOM 2049 C C . LEU A 1 257 ? -19.710 -11.991 24.789 1.00 90.44 257 LEU A C 1
ATOM 2051 O O . LEU A 1 257 ? -20.616 -12.807 24.623 1.00 90.44 257 LEU A O 1
ATOM 2055 N N . GLY A 1 258 ? -19.943 -10.693 25.004 1.00 86.56 258 GLY A N 1
ATOM 2056 C CA . GLY A 1 258 ? -21.271 -10.085 25.068 1.00 86.56 258 GLY A CA 1
ATOM 2057 C C . GLY A 1 258 ? -21.865 -9.644 23.725 1.00 86.56 258 GLY A C 1
ATOM 2058 O O . GLY A 1 258 ? -23.033 -9.250 23.714 1.00 86.56 258 GLY A O 1
ATOM 2059 N N . TRP A 1 259 ? -21.095 -9.694 22.635 1.00 82.44 259 TRP A N 1
ATOM 2060 C CA . TRP A 1 259 ? -21.521 -9.400 21.258 1.00 82.44 259 TRP A CA 1
ATOM 2061 C C . TRP A 1 259 ? -21.721 -10.694 20.467 1.00 82.44 259 TRP A C 1
ATOM 2063 O O . TRP A 1 259 ? -22.690 -10.742 19.675 1.00 82.44 259 TRP A O 1
#

Sequence (259 aa):
RGGFHPLGVLCIKARLPGGTLAIEQIARGEYMKWAIVEALSESFMRICKIRVKSRDILFLADEVEILDVQMPFLGEHVWQFCEFRFDFRIPVAQRDIGEQLARYTIQNMVDFEADFCRSLEKQFREIYLITFLGLLNKRFLLMDGQRFSDELALFEAAQSNDVETIGTLIRQGVDVDATHRAASFPGMMLEEEQRFLYVTLGRTPLLAAAEEGHMDAMKRLLEAEADIHFQDTSGFHALYLAAGLPDVASDAIDLLLGW

InterPro domains:
  IPR002110 Ankyrin repeat [PF12796] (154-245)
  IPR002110 Ankyrin repeat [PS50088] (201-233)
  IPR002110 Ankyrin repeat [SM00248] (149-178)
  IPR002110 Ankyrin repeat [SM00248] (201-230)
  IPR036770 Ankyrin repeat-containing domain superfamily [G3DSA:1.25.40.20] (128-258)
  IPR036770 Ankyrin repeat-containing domain superfamily [SSF48403] (142-247)

Secondary structure (DSSP, 8-state):
-----EEEEEEEEEEEESSSS-HHHHHHSHHHHHHHHHHHHHHHHHHS-----GGGSEE-SSSPEEEEEE--EETTEEEEEEEEEEEEE---SSHHHHHHHHHHHHHTHHHHHHHHHHHHHHHHTTT---EEEEEESGGGSSEEHHHHHHHHHHHHHHHTT-HHHHHHHHHTT--TT----TTTS-TTSS-HHHHIIIIIS---HHHHHHHTT-HHHHHHHHTTT--TT---TTS--HHHHHHT-TTTHHHHHHHHH--

Foldseek 3Di:
DDAWKKKFKWKWKKKAWDDDDAVVVVQFDPLVLLLLLVLLQVLLCPQLVAHADSVQKAWQDPTKAWDDWDFDDDDPITMIMTIIITITMGDDPHNVSLVSSQVRCLVRVVSSFVSSQVSSCVSCVVPGPMGTPTTDPSNQGIDGVVLVVLQLQCLVCLLVLVLVSVVVSVVVVRDQFDAEEPSRDDQNPDDPVSCCQRHVQRGGSLLSNLLNLNVSSNVSSVVSVHDQCDATPVRDGSLNNNCPDDPNSVVSNVVSVVD